Protein AF-A0A137P2F6-F1 (afdb_monomer_lite)

InterPro domains:
  IPR036019 Large-conductance mechanosensitive channel MscL [G3DSA:1.10.1200.120] (62-206)
  IPR036019 Large-conductance mechanosensitive channel MscL [SSF81330] (72-181)
  IPR037673 Large-conductance mechanosensitive channel/anditomin synthesis protein L [PF01741] (63-182)
  IPR037673 Large-conductance mechanosensitive channel/anditomin synthesis protein L [PTHR30266] (63-232)

Sequence (245 aa):
MTKFSFIKKYQSTENAPSTSTHQQSQHLSAISESSSLLSQPQKPQPKNQVDKLLGYFKDIGLDFLNFITFTDIISLGSGIIIGTLISDLVNSFVTDIISPPVGYLLGGANLEQLFLVIDPDHIDKQYNTVAEAIADGAVTLNFGNFLKSVIKFFLFSFVLFWLFKLIIFMNVKFNKLNNELKHKEENGDNGEEEDDGDYNFLLQTFRCPFCNTKTLKKCIRCPQCTSILDYKAFSEIELKIKNAK

Radius of gyration: 36.54 Å; chains: 1; bounding box: 79×72×102 Å

Secondary structure (DSSP, 8-state):
------------------------------------------PPP-S-HHHHHHHHHHHHHHHHHHHHHTSTHHHHHHHHHHHHHHHHHHHHIIIIIIHHHHHHHTTS--GGG--EE--TTSTTS--SSHHHHHHTT--EE-HHHHHHHHHHHHHHHHHHHHHHHHHHHHHHHHHHHHHHHGGG--S-----------TTSTT-EEEPTTT--EEETT-SB-TTT--B--HHHHHHHHHHHHHT-

Organism: Conidiobolus coronatus (strain ATCC 28846 / CBS 209.66 / NRRL 28638) (NCBI:txid796925)

Structure (mmCIF, N/CA/C/O backbone):
data_AF-A0A137P2F6-F1
#
_entry.id   AF-A0A137P2F6-F1
#
loop_
_atom_site.group_PDB
_atom_site.id
_atom_site.type_symbol
_atom_site.label_atom_id
_atom_site.label_alt_id
_atom_site.label_comp_id
_atom_site.label_asym_id
_atom_site.label_entity_id
_atom_site.label_seq_id
_atom_site.pdbx_PDB_ins_code
_atom_site.Cartn_x
_atom_site.Cartn_y
_atom_site.Cartn_z
_atom_site.occupancy
_atom_site.B_iso_or_equiv
_atom_site.auth_seq_id
_atom_site.auth_comp_id
_atom_site.auth_asym_id
_atom_site.auth_atom_id
_atom_site.pdbx_PDB_model_num
ATOM 1 N N . MET A 1 1 ? -5.458 57.084 -22.207 1.00 39.34 1 MET A N 1
ATOM 2 C CA . MET A 1 1 ? -6.002 55.774 -21.794 1.00 39.34 1 MET A CA 1
ATOM 3 C C . MET A 1 1 ? -5.276 55.363 -20.511 1.00 39.34 1 MET A C 1
ATOM 5 O O . MET A 1 1 ? -4.105 55.040 -20.589 1.00 39.34 1 MET A O 1
ATOM 9 N N . THR A 1 2 ? -5.721 55.838 -19.342 1.00 38.94 2 THR A N 1
ATOM 10 C CA . THR A 1 2 ? -6.623 55.160 -18.371 1.00 38.94 2 THR A CA 1
ATOM 11 C C . THR A 1 2 ? -5.901 54.003 -17.652 1.00 38.94 2 THR A C 1
ATOM 13 O O . THR A 1 2 ? -5.718 52.961 -18.257 1.00 38.94 2 THR A O 1
ATOM 16 N N . LYS A 1 3 ? -5.297 54.266 -16.475 1.00 45.16 3 LYS A N 1
ATOM 17 C CA . LYS A 1 3 ? -5.755 53.904 -15.095 1.00 45.16 3 LYS A CA 1
ATOM 18 C C . LYS 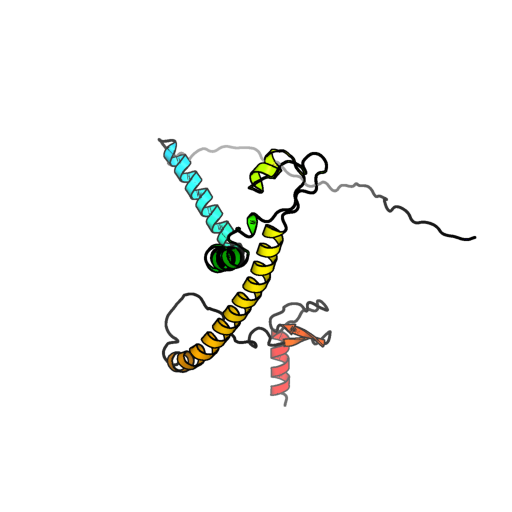A 1 3 ? -5.340 52.472 -14.688 1.00 45.16 3 LYS A C 1
ATOM 20 O O . LYS A 1 3 ? -5.380 51.606 -15.537 1.00 45.16 3 LYS A O 1
ATOM 25 N N . PHE A 1 4 ? -4.988 52.081 -13.460 1.00 43.91 4 PHE A N 1
ATOM 26 C CA . PHE A 1 4 ? -4.924 52.613 -12.082 1.00 43.91 4 PHE A CA 1
ATOM 27 C C . PHE A 1 4 ? -3.988 51.617 -11.336 1.00 43.91 4 PHE A C 1
ATOM 29 O O . PHE A 1 4 ? -4.046 50.428 -11.618 1.00 43.91 4 PHE A O 1
ATOM 36 N N . SER A 1 5 ? -2.982 52.032 -10.566 1.00 41.06 5 SER A N 1
ATOM 37 C CA . SER A 1 5 ? -3.027 52.541 -9.182 1.00 41.06 5 SER A CA 1
ATOM 38 C C . SER A 1 5 ? -2.974 51.439 -8.102 1.00 41.06 5 SER A C 1
ATOM 40 O O . SER A 1 5 ? -3.884 50.627 -8.032 1.00 41.06 5 SER A O 1
ATOM 42 N N . PHE A 1 6 ? -1.907 51.498 -7.282 1.00 42.19 6 PHE A N 1
ATOM 43 C CA . PHE A 1 6 ? -1.852 51.419 -5.802 1.00 42.19 6 PHE A CA 1
ATOM 44 C C . PHE A 1 6 ? -2.574 50.260 -5.072 1.00 42.19 6 PHE A C 1
ATOM 46 O O . PHE A 1 6 ? -3.727 49.965 -5.339 1.00 42.19 6 PHE A O 1
ATOM 53 N N . ILE A 1 7 ? -1.983 49.587 -4.070 1.00 46.06 7 ILE A N 1
ATOM 54 C CA . ILE A 1 7 ? -1.671 50.052 -2.690 1.00 46.06 7 ILE A CA 1
ATOM 55 C C . ILE A 1 7 ? -0.675 49.031 -2.062 1.00 46.06 7 ILE A C 1
ATOM 57 O O . ILE A 1 7 ? -0.922 47.833 -2.122 1.00 46.06 7 ILE A O 1
ATOM 61 N N . LYS A 1 8 ? 0.560 49.408 -1.671 1.00 39.62 8 LYS A N 1
ATOM 62 C CA . LYS A 1 8 ? 1.039 49.819 -0.316 1.00 39.62 8 LYS A CA 1
ATOM 63 C C . LYS A 1 8 ? 0.748 48.798 0.810 1.00 39.62 8 LYS A C 1
ATOM 65 O O . LYS A 1 8 ? -0.388 48.592 1.192 1.00 39.62 8 LYS A O 1
ATOM 70 N N . LYS A 1 9 ? 1.759 48.088 1.326 1.00 39.22 9 LYS A N 1
ATOM 71 C CA . LYS A 1 9 ? 2.628 48.493 2.459 1.00 39.22 9 LYS A CA 1
ATOM 72 C C . LYS A 1 9 ? 1.820 48.821 3.726 1.00 39.22 9 LYS A C 1
ATOM 74 O O . LYS A 1 9 ? 1.314 49.930 3.848 1.00 39.22 9 LYS A O 1
ATOM 79 N N . TYR A 1 10 ? 1.784 47.884 4.675 1.00 41.50 10 TYR A N 1
ATOM 80 C CA . TYR A 1 10 ? 1.441 48.152 6.073 1.00 41.50 10 TYR A CA 1
ATOM 81 C C . TYR A 1 10 ? 2.583 47.660 6.965 1.00 41.50 10 TYR A C 1
ATOM 83 O O . TYR A 1 10 ? 2.727 46.480 7.262 1.00 41.50 10 TYR A O 1
ATOM 91 N N . GLN A 1 11 ? 3.429 48.616 7.327 1.00 39.81 11 GLN A N 1
ATOM 92 C CA . GLN A 1 11 ? 4.363 48.579 8.440 1.00 39.81 11 GLN A CA 1
ATOM 93 C C . GLN A 1 11 ? 4.082 49.887 9.183 1.00 39.81 11 GLN A C 1
ATOM 95 O O . GLN A 1 11 ? 4.223 50.945 8.572 1.00 39.81 11 GLN A O 1
ATOM 100 N N . SER A 1 12 ? 3.628 49.813 10.433 1.00 39.34 12 SER A N 1
ATOM 101 C CA . SER A 1 12 ? 3.740 50.880 11.441 1.00 39.34 12 SER A CA 1
ATOM 102 C C . SER A 1 12 ? 3.281 50.301 12.789 1.00 39.34 12 SER A C 1
ATOM 104 O O . SER A 1 12 ? 2.176 49.775 12.854 1.00 39.34 12 SER A O 1
ATOM 106 N N . THR A 1 13 ? 4.206 50.056 13.731 1.00 34.88 13 THR A N 1
ATOM 107 C CA . THR A 1 13 ? 4.590 50.926 14.881 1.00 34.88 13 THR A CA 1
ATOM 108 C C . THR A 1 13 ? 3.520 50.904 15.976 1.00 34.88 13 THR A C 1
ATOM 110 O O . THR A 1 13 ? 2.361 51.136 15.677 1.00 34.88 13 THR A O 1
ATOM 113 N N . GLU A 1 14 ? 3.826 50.538 17.223 1.00 41.91 14 GLU A N 1
ATOM 114 C CA . GLU A 1 14 ? 4.380 51.424 18.271 1.00 41.91 14 GLU A CA 1
ATOM 115 C C . GLU A 1 14 ? 4.936 50.555 19.436 1.00 41.91 14 GLU A C 1
ATOM 117 O O . GLU A 1 14 ? 4.317 49.572 19.823 1.00 41.91 14 GLU A O 1
ATOM 122 N N . ASN A 1 15 ? 6.216 50.685 19.810 1.00 36.84 15 ASN A N 1
ATOM 123 C CA . ASN A 1 15 ? 6.757 51.454 20.952 1.00 36.84 15 ASN A CA 1
ATOM 124 C C . ASN A 1 15 ? 6.368 50.949 22.371 1.00 36.84 15 ASN A C 1
ATOM 126 O O . ASN A 1 15 ? 5.213 50.994 22.773 1.00 36.84 15 ASN A O 1
ATOM 130 N N . ALA A 1 16 ? 7.385 50.536 23.147 1.00 34.16 16 ALA A N 1
ATOM 131 C CA . ALA A 1 16 ? 7.403 50.427 24.624 1.00 34.16 16 ALA A CA 1
ATOM 132 C C . ALA A 1 16 ? 7.434 51.841 25.283 1.00 34.16 16 ALA A C 1
ATOM 134 O O . ALA A 1 16 ? 7.406 52.805 24.514 1.00 34.16 16 ALA A O 1
ATOM 135 N N . PRO A 1 17 ? 7.633 52.071 26.614 1.00 53.38 17 PRO A N 1
ATOM 136 C CA . PRO A 1 17 ? 7.640 51.227 27.836 1.00 53.38 17 PRO A CA 1
ATOM 137 C C . PRO A 1 17 ? 6.858 51.852 29.044 1.00 53.38 17 PRO A C 1
ATOM 139 O O . PRO A 1 17 ? 6.415 52.992 28.960 1.00 53.38 17 PRO A O 1
ATOM 142 N N . SER A 1 18 ? 6.723 51.152 30.189 1.00 38.38 18 SER A N 1
ATOM 143 C CA . SER A 1 18 ? 6.678 51.678 31.597 1.00 38.38 18 SER A CA 1
ATOM 144 C C . SER A 1 18 ? 6.142 50.596 32.566 1.00 38.38 18 SER A C 1
ATOM 146 O O . SER A 1 18 ? 5.041 50.093 32.400 1.00 38.38 18 SER A O 1
ATOM 148 N N . THR A 1 19 ? 6.984 49.991 33.414 1.00 31.94 19 THR A N 1
ATOM 149 C CA . THR A 1 19 ? 7.217 50.320 34.844 1.00 31.94 19 THR A CA 1
ATOM 150 C C . THR A 1 19 ? 6.012 50.166 35.782 1.00 31.94 19 THR A C 1
ATOM 152 O O . THR A 1 19 ? 5.170 51.052 35.861 1.00 31.94 19 THR A O 1
ATOM 155 N N . SER A 1 20 ? 6.059 49.137 36.635 1.00 40.88 20 SER A N 1
ATOM 156 C CA . SER A 1 20 ? 5.761 49.278 38.069 1.00 40.88 20 SER A CA 1
ATOM 157 C C . SER A 1 20 ? 6.534 48.222 38.869 1.00 40.88 20 SER A C 1
ATOM 159 O O . SER A 1 20 ? 6.185 47.044 38.909 1.00 40.88 20 SER A O 1
ATOM 161 N N . THR A 1 21 ? 7.635 48.681 39.450 1.00 31.62 21 THR A N 1
ATOM 162 C CA . THR A 1 21 ? 8.383 48.109 40.571 1.00 31.62 21 THR A CA 1
ATOM 163 C C . THR A 1 21 ? 7.625 48.271 41.900 1.00 31.62 21 THR A C 1
ATOM 165 O O . THR A 1 21 ? 6.740 49.118 41.996 1.00 31.62 21 THR A O 1
ATOM 168 N N . HIS A 1 22 ? 8.104 47.538 42.922 1.00 37.41 22 HIS A N 1
ATOM 169 C CA . HIS A 1 22 ? 7.802 47.573 44.375 1.00 37.41 22 HIS A CA 1
ATOM 170 C C . HIS A 1 22 ? 6.692 46.612 44.839 1.00 37.41 22 HIS A C 1
ATOM 172 O O . HIS A 1 22 ? 5.643 46.544 44.220 1.00 37.41 22 HIS A O 1
ATOM 178 N N . GLN A 1 23 ? 6.844 45.789 45.885 1.00 36.41 23 GLN A N 1
ATOM 179 C CA . GLN A 1 23 ? 7.756 45.734 47.048 1.00 36.41 23 GLN A CA 1
ATOM 180 C C . GLN A 1 23 ? 8.364 44.317 47.186 1.00 36.41 23 GLN A C 1
ATOM 182 O O . GLN A 1 23 ? 7.682 43.337 46.923 1.00 36.41 23 GLN A O 1
ATOM 187 N N . GLN A 1 24 ? 9.650 44.087 47.476 1.00 37.50 24 GLN A N 1
ATOM 188 C CA . GLN A 1 24 ? 10.501 44.533 48.593 1.00 37.50 24 GLN A CA 1
ATOM 189 C C . GLN A 1 24 ? 10.169 43.872 49.939 1.00 37.50 24 GLN A C 1
ATOM 191 O O . GLN A 1 24 ? 9.285 44.325 50.656 1.00 37.50 24 GLN A O 1
ATOM 196 N N . SER A 1 25 ? 10.944 42.846 50.309 1.00 47.47 25 SER A N 1
ATOM 197 C CA . SER A 1 25 ? 11.642 42.756 51.608 1.00 47.47 25 SER A CA 1
ATOM 198 C C . SER A 1 25 ? 12.439 41.448 51.719 1.00 47.47 25 SER A C 1
ATOM 200 O O . SER A 1 25 ? 11.915 40.380 52.010 1.00 47.47 25 SER A O 1
ATOM 202 N N . GLN A 1 26 ? 13.749 41.557 51.506 1.00 45.03 26 GLN A N 1
ATOM 203 C CA . GLN A 1 26 ? 14.729 40.741 52.212 1.00 45.03 26 GLN A CA 1
ATOM 204 C C . GLN A 1 26 ? 15.061 41.486 53.505 1.00 45.03 26 GLN A C 1
ATOM 206 O O . GLN A 1 26 ? 15.435 42.652 53.428 1.00 45.03 26 GLN A O 1
ATOM 211 N N . HIS A 1 27 ? 14.902 40.840 54.658 1.00 40.88 27 HIS A N 1
ATOM 212 C CA . HIS A 1 27 ? 15.737 41.002 55.853 1.00 40.88 27 HIS A CA 1
ATOM 213 C C . HIS A 1 27 ? 15.196 40.064 56.936 1.00 40.88 27 HIS A C 1
ATOM 215 O O . HIS A 1 27 ? 14.167 40.345 57.536 1.00 40.88 27 HIS A O 1
ATOM 221 N N . LEU A 1 28 ? 15.901 38.966 57.198 1.00 48.47 28 LEU A N 1
ATOM 222 C CA . LEU A 1 28 ? 16.383 38.678 58.547 1.00 48.47 28 LEU A CA 1
ATOM 223 C C . LEU A 1 28 ? 17.453 37.586 58.468 1.00 48.47 28 LEU A C 1
ATOM 225 O O . LEU A 1 28 ? 17.190 36.419 58.195 1.00 48.47 28 LEU A O 1
ATOM 229 N N . SER A 1 29 ? 18.687 38.026 58.652 1.00 53.75 29 SER A N 1
ATOM 230 C CA . SER A 1 29 ? 19.855 37.218 58.967 1.00 53.75 29 SER A CA 1
ATOM 231 C C . SER A 1 29 ? 19.897 36.908 60.466 1.00 53.75 29 SER A C 1
ATOM 233 O O . SER A 1 29 ? 19.444 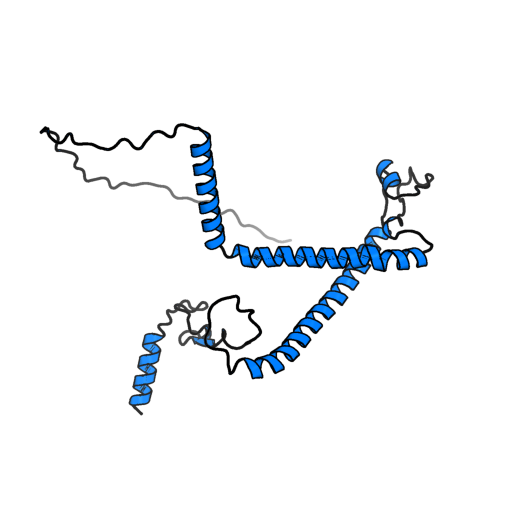37.742 61.251 1.00 53.75 29 SER A O 1
ATOM 235 N N . ALA A 1 30 ? 20.615 35.826 60.809 1.00 44.47 30 ALA A N 1
ATOM 236 C CA . ALA A 1 30 ? 21.122 35.461 62.144 1.00 44.47 30 ALA A CA 1
ATOM 237 C C . ALA A 1 30 ? 20.078 34.683 62.994 1.00 44.47 30 ALA A C 1
ATOM 239 O O . ALA A 1 30 ? 18.939 35.107 63.084 1.00 44.47 30 ALA A O 1
ATOM 240 N N . ILE A 1 31 ? 20.330 33.533 63.632 1.00 42.03 31 ILE A N 1
ATOM 241 C CA . ILE A 1 31 ? 21.557 32.933 64.169 1.00 42.03 31 ILE A CA 1
ATOM 242 C C . ILE A 1 31 ? 21.292 31.440 64.467 1.00 42.03 31 ILE A C 1
ATOM 244 O O . ILE A 1 31 ? 20.192 31.061 64.853 1.00 42.03 31 ILE A O 1
ATOM 248 N N . SER A 1 32 ? 22.330 30.634 64.238 1.00 49.81 32 SER A N 1
ATOM 249 C CA . SER A 1 32 ? 22.689 29.336 64.833 1.00 49.81 32 SER A CA 1
ATOM 250 C C . SER A 1 32 ? 21.807 28.692 65.912 1.00 49.81 32 SER A C 1
ATOM 252 O O . SER A 1 32 ? 21.605 29.274 66.968 1.00 49.81 32 SER A O 1
ATOM 254 N N . GLU A 1 33 ? 21.545 27.399 65.716 1.00 44.53 33 GLU A N 1
ATOM 255 C CA . GLU A 1 33 ? 21.818 26.296 66.660 1.00 44.53 33 GLU A CA 1
ATOM 256 C C . GLU A 1 33 ? 21.671 24.992 65.850 1.00 44.53 33 GLU A C 1
ATOM 258 O O . GLU A 1 33 ? 20.625 24.699 65.284 1.00 44.53 33 GLU A O 1
ATOM 263 N N . SER A 1 34 ? 22.776 24.366 65.433 1.00 51.84 34 SER A N 1
ATOM 264 C CA . SER A 1 34 ? 23.310 23.133 66.032 1.00 51.84 34 SER A CA 1
ATOM 265 C C . SER A 1 34 ? 22.263 22.065 66.365 1.00 51.84 34 SER A C 1
ATOM 267 O O . SER A 1 34 ? 21.319 22.332 67.093 1.00 51.84 34 SER A O 1
ATOM 269 N N . SER A 1 35 ? 22.571 20.826 65.963 1.00 50.12 35 SER A N 1
ATOM 270 C CA . SER A 1 35 ? 21.975 19.547 66.391 1.00 50.12 35 SER A CA 1
ATOM 271 C C . SER A 1 35 ? 20.889 18.929 65.495 1.00 50.12 35 SER A C 1
ATOM 273 O O . SER A 1 35 ? 19.703 18.906 65.786 1.00 50.12 35 SER A O 1
ATOM 275 N N . SER A 1 36 ? 21.334 18.300 64.408 1.00 53.78 36 SER A N 1
ATOM 276 C CA . SER A 1 36 ? 20.934 16.914 64.098 1.00 53.78 36 SER A CA 1
ATOM 277 C C . SER A 1 36 ? 21.796 16.364 62.964 1.00 53.78 36 SER A C 1
ATOM 279 O O . SER A 1 36 ? 21.389 16.196 61.819 1.00 53.78 36 SER A O 1
ATOM 281 N N . LEU A 1 37 ? 23.035 16.028 63.328 1.00 42.53 37 LEU A N 1
ATOM 282 C CA . LEU A 1 37 ? 23.665 14.854 62.750 1.00 42.53 37 LEU A CA 1
ATOM 283 C C . LEU A 1 37 ? 22.820 13.646 63.163 1.00 42.53 37 LEU A C 1
ATOM 285 O O . LEU A 1 37 ? 22.928 13.192 64.296 1.00 42.53 37 LEU A O 1
ATOM 289 N N . LEU A 1 38 ? 22.001 13.129 62.253 1.00 46.00 38 LEU A N 1
ATOM 290 C CA . LEU A 1 38 ? 21.838 11.687 62.121 1.00 46.00 38 LEU A CA 1
ATOM 291 C C . LEU A 1 38 ? 21.435 11.344 60.682 1.00 46.00 38 LEU A C 1
ATOM 293 O O . LEU A 1 38 ? 20.289 11.481 60.265 1.00 46.00 38 LEU A O 1
ATOM 297 N N . SER A 1 39 ? 22.432 10.841 59.951 1.00 54.12 39 SER A N 1
ATOM 298 C CA . SER A 1 39 ? 22.284 9.805 58.924 1.00 54.12 39 SER A CA 1
ATOM 299 C C . SER A 1 39 ? 21.333 10.090 57.755 1.00 54.12 39 SER A C 1
ATOM 301 O O . SER A 1 39 ? 20.241 9.537 57.674 1.00 54.12 39 SER A O 1
ATOM 303 N N . GLN A 1 40 ? 21.829 10.812 56.745 1.00 47.28 40 GLN A N 1
ATOM 304 C CA . GLN A 1 40 ? 21.463 10.464 55.370 1.00 47.28 40 GLN A CA 1
ATOM 305 C C . GLN A 1 40 ? 22.251 9.201 54.977 1.00 47.28 40 GLN A C 1
ATOM 307 O O . GLN A 1 40 ? 23.485 9.252 54.975 1.00 47.28 40 GLN A O 1
ATOM 312 N N . PRO A 1 41 ? 21.608 8.068 54.637 1.00 46.53 41 PRO A N 1
ATOM 313 C CA . PRO A 1 41 ? 22.301 7.004 53.933 1.00 46.53 41 PRO A CA 1
ATOM 314 C C . PRO A 1 41 ? 22.685 7.540 52.552 1.00 46.53 41 PRO A C 1
ATOM 316 O O . PRO A 1 41 ? 21.836 7.833 51.712 1.00 46.53 41 PRO A O 1
ATOM 319 N N . GLN A 1 42 ? 23.987 7.698 52.334 1.00 43.38 42 GLN A N 1
ATOM 320 C CA . GLN A 1 42 ? 24.565 7.891 51.011 1.00 43.38 42 GLN A CA 1
ATOM 321 C C . GLN A 1 42 ? 24.053 6.755 50.108 1.00 43.38 42 GLN A C 1
ATOM 323 O O . GLN A 1 42 ? 24.386 5.588 50.326 1.00 43.38 42 GLN A O 1
ATOM 328 N N . LYS A 1 43 ? 23.215 7.084 49.115 1.00 47.38 43 LYS A N 1
ATOM 329 C CA . LYS A 1 43 ? 22.801 6.140 48.069 1.00 47.38 43 LYS A CA 1
ATOM 330 C C . LYS A 1 43 ? 24.075 5.635 47.371 1.00 47.38 43 LYS A C 1
ATOM 332 O O . LYS A 1 43 ? 24.909 6.462 46.997 1.00 47.38 43 LYS A O 1
ATOM 337 N N . PRO A 1 44 ? 24.266 4.313 47.225 1.00 60.44 44 PRO A N 1
ATOM 338 C CA . PRO A 1 44 ? 25.509 3.753 46.713 1.00 60.44 44 PRO A CA 1
ATOM 339 C C . PRO A 1 44 ? 25.818 4.283 45.308 1.00 60.44 44 PRO A C 1
ATOM 341 O O . PRO A 1 44 ? 24.973 4.255 44.414 1.00 60.44 44 PRO A O 1
ATOM 344 N N . GLN A 1 45 ? 27.048 4.768 45.136 1.00 57.59 45 GLN A N 1
ATOM 345 C CA . GLN A 1 45 ? 27.644 5.123 43.850 1.00 57.59 45 GLN A CA 1
ATOM 346 C C . GLN A 1 45 ? 27.648 3.880 42.942 1.00 57.59 45 GLN A C 1
ATOM 348 O O . GLN A 1 45 ? 28.168 2.843 43.372 1.00 57.59 45 GLN A O 1
ATOM 353 N N . PRO A 1 46 ? 27.089 3.939 41.718 1.00 57.31 46 PRO A N 1
ATOM 354 C CA . PRO A 1 46 ? 27.055 2.793 40.823 1.00 57.31 46 PRO A CA 1
ATOM 355 C C . PRO A 1 46 ? 28.480 2.484 40.364 1.00 57.31 46 PRO A C 1
ATOM 357 O O . PRO A 1 46 ? 29.082 3.202 39.563 1.00 57.31 46 PRO A O 1
ATOM 360 N N . LYS A 1 47 ? 29.040 1.410 40.912 1.00 61.16 47 LYS A N 1
ATOM 361 C CA . LYS A 1 47 ? 30.204 0.753 40.334 1.00 61.16 47 LYS A CA 1
ATOM 362 C C . LYS A 1 47 ? 29.683 0.056 39.087 1.00 61.16 47 LYS A C 1
ATOM 364 O O . LYS A 1 47 ? 28.857 -0.832 39.238 1.00 61.16 47 LYS A O 1
ATOM 369 N N . ASN A 1 48 ? 30.183 0.486 37.928 1.00 68.38 48 ASN A N 1
ATOM 370 C CA . ASN A 1 48 ? 29.983 -0.040 36.571 1.00 68.38 48 ASN A CA 1
ATOM 371 C C . ASN A 1 48 ? 29.186 0.916 35.667 1.00 68.38 48 ASN A C 1
ATOM 373 O O . ASN A 1 48 ? 27.979 1.105 35.779 1.00 68.38 48 ASN A O 1
ATOM 377 N N . GLN A 1 49 ? 29.908 1.494 34.703 1.00 66.38 49 GLN A N 1
ATOM 378 C CA . GLN A 1 49 ? 29.414 2.369 33.632 1.00 66.38 49 GLN A CA 1
ATOM 379 C C . GLN A 1 49 ? 28.239 1.760 32.838 1.00 66.38 49 GLN A C 1
ATOM 381 O O . GLN A 1 49 ? 27.429 2.494 32.273 1.00 66.38 49 GLN A O 1
ATOM 386 N N . VAL A 1 50 ? 28.123 0.430 32.844 1.00 70.44 50 VAL A N 1
ATOM 387 C CA . VAL A 1 50 ? 27.055 -0.339 32.196 1.00 70.44 50 VAL A CA 1
ATOM 388 C C . VAL A 1 50 ? 25.696 -0.109 32.861 1.00 70.44 50 VAL A C 1
ATOM 390 O O . VAL A 1 50 ? 24.717 0.051 32.147 1.00 70.44 50 VAL A O 1
ATOM 393 N N . ASP A 1 51 ? 25.629 0.027 34.188 1.00 73.81 51 ASP A N 1
ATOM 394 C CA . ASP A 1 51 ? 24.363 0.219 34.918 1.00 73.81 51 ASP A CA 1
ATOM 395 C C . ASP A 1 51 ? 23.785 1.622 34.697 1.00 73.81 51 ASP A C 1
ATOM 397 O O . ASP A 1 51 ? 22.571 1.829 34.683 1.00 73.81 51 ASP A O 1
ATOM 401 N N . LYS A 1 52 ? 24.671 2.598 34.466 1.00 72.69 52 LYS A N 1
ATOM 402 C CA . LYS A 1 52 ? 24.298 3.979 34.138 1.00 72.69 52 LYS A CA 1
ATOM 403 C C . LYS A 1 52 ? 23.766 4.092 32.705 1.00 72.69 52 LYS A C 1
ATOM 405 O O . LYS A 1 52 ? 22.798 4.809 32.471 1.00 72.69 52 LYS A O 1
ATOM 410 N N . LEU A 1 53 ? 24.368 3.353 31.770 1.00 74.44 53 LEU A N 1
ATOM 411 C CA . LEU A 1 53 ? 23.870 3.195 30.399 1.00 74.44 53 LEU A CA 1
ATOM 412 C C . LEU A 1 53 ? 22.539 2.431 30.370 1.00 74.44 53 LEU A C 1
ATOM 414 O O . LEU A 1 53 ? 21.611 2.859 29.692 1.00 74.44 53 LEU A O 1
ATOM 418 N N . LEU A 1 54 ? 22.418 1.350 31.145 1.00 80.94 54 LEU A N 1
ATOM 419 C CA . LEU A 1 54 ? 21.194 0.554 31.245 1.00 80.94 54 LEU A CA 1
ATOM 420 C C . LEU A 1 54 ? 20.026 1.370 31.821 1.00 80.94 54 LEU A C 1
ATOM 422 O O . LEU A 1 54 ? 18.901 1.249 31.345 1.00 80.94 54 LEU A O 1
ATOM 426 N N . GLY A 1 55 ? 20.301 2.234 32.807 1.00 83.06 55 GLY A N 1
ATOM 427 C CA . GLY A 1 55 ? 19.330 3.196 33.331 1.00 83.06 55 GLY A CA 1
ATOM 428 C C . GLY A 1 55 ? 18.854 4.181 32.263 1.00 83.06 55 GLY A C 1
ATOM 429 O O . GLY A 1 55 ? 17.656 4.325 32.060 1.00 83.06 55 GLY A O 1
ATOM 430 N N . TYR A 1 56 ? 19.780 4.765 31.501 1.00 82.75 56 TYR A N 1
ATOM 431 C CA . TYR A 1 56 ? 19.449 5.731 30.451 1.00 82.75 56 TYR A CA 1
ATOM 432 C C . TYR A 1 56 ? 18.602 5.130 29.314 1.00 82.75 56 TYR A C 1
ATOM 434 O O . TYR A 1 56 ? 17.632 5.743 28.879 1.00 82.75 56 TYR A O 1
ATOM 442 N N . PHE A 1 57 ? 18.908 3.908 28.858 1.00 86.69 57 PHE A N 1
ATOM 443 C CA . PHE A 1 57 ? 18.087 3.224 27.847 1.00 86.69 57 PHE A CA 1
ATOM 444 C C . PHE A 1 57 ? 16.695 2.849 28.361 1.00 86.69 57 PHE A C 1
ATOM 446 O O . PHE A 1 57 ? 15.729 2.893 27.600 1.00 86.69 57 PHE A O 1
ATOM 453 N N . LYS A 1 58 ? 16.580 2.494 29.645 1.00 88.62 58 LYS A N 1
ATOM 454 C CA . LYS A 1 58 ? 15.288 2.220 30.276 1.00 88.62 58 LYS A CA 1
ATOM 455 C C . LYS A 1 58 ? 14.434 3.486 30.363 1.00 88.62 58 LYS A C 1
ATOM 457 O O . LYS A 1 58 ? 13.246 3.413 30.064 1.00 88.62 58 LYS A O 1
ATOM 462 N N . ASP A 1 59 ? 15.041 4.615 30.717 1.00 88.31 59 ASP A N 1
ATOM 463 C CA . ASP A 1 59 ? 14.359 5.908 30.796 1.00 88.31 59 ASP A CA 1
ATOM 464 C C . ASP A 1 59 ? 13.904 6.371 29.400 1.00 88.31 59 ASP A C 1
ATOM 466 O O . ASP A 1 59 ? 12.732 6.682 29.221 1.00 88.31 59 ASP A O 1
ATOM 470 N N . ILE A 1 60 ? 14.760 6.263 28.372 1.00 89.69 60 ILE A N 1
ATOM 471 C CA . ILE A 1 60 ? 14.381 6.563 26.976 1.00 89.69 60 ILE A CA 1
ATOM 472 C C . ILE A 1 60 ? 13.243 5.661 26.487 1.00 89.69 60 ILE A C 1
ATOM 474 O O . ILE A 1 60 ? 12.326 6.131 25.817 1.00 89.69 60 ILE A O 1
ATOM 478 N N . GLY A 1 61 ? 13.291 4.363 26.790 1.00 90.25 61 GLY A N 1
ATOM 479 C CA . GLY A 1 61 ? 12.230 3.433 26.406 1.00 90.25 61 GLY A CA 1
ATOM 480 C C . GLY A 1 61 ? 10.897 3.771 27.075 1.00 90.25 61 GLY A C 1
ATOM 481 O O . GLY A 1 61 ? 9.854 3.717 26.426 1.00 90.25 61 GLY A O 1
ATOM 482 N N . LEU A 1 62 ? 10.936 4.167 28.351 1.00 89.69 62 LEU A N 1
ATOM 483 C CA . LEU A 1 62 ? 9.757 4.601 29.096 1.00 89.69 62 LEU A CA 1
ATOM 484 C C . LEU A 1 62 ? 9.198 5.918 28.539 1.00 89.69 62 LEU A C 1
ATOM 486 O O . LEU A 1 62 ? 7.991 6.034 28.342 1.00 89.69 62 LEU A O 1
ATOM 490 N N . ASP A 1 63 ? 10.070 6.872 28.215 1.00 87.75 63 ASP A N 1
ATOM 491 C CA . ASP A 1 63 ? 9.703 8.147 27.597 1.00 87.75 63 ASP A CA 1
ATOM 492 C C . ASP A 1 63 ? 9.106 7.951 26.194 1.00 87.75 63 ASP A C 1
ATOM 494 O O . ASP A 1 63 ? 8.143 8.625 25.829 1.00 87.75 63 ASP A O 1
ATOM 498 N N . PHE A 1 64 ? 9.612 6.983 25.425 1.00 86.69 64 PHE A N 1
ATOM 499 C CA . PHE A 1 64 ? 9.088 6.632 24.104 1.00 86.69 64 PHE A CA 1
ATOM 500 C C . PHE A 1 64 ? 7.726 5.929 24.177 1.00 86.69 64 PHE A C 1
ATOM 502 O O . PHE A 1 64 ? 6.820 6.261 23.414 1.00 86.69 64 PHE A O 1
ATOM 509 N N . LEU A 1 65 ? 7.548 5.000 25.120 1.00 85.94 65 LEU A N 1
ATOM 510 C CA . LEU A 1 65 ? 6.255 4.366 25.399 1.00 85.94 65 LEU A CA 1
ATOM 511 C C . LEU A 1 65 ? 5.213 5.395 25.841 1.00 85.94 65 LEU A C 1
ATOM 513 O O . LEU A 1 65 ? 4.091 5.392 25.333 1.00 85.94 65 LEU A O 1
ATOM 517 N N . ASN A 1 66 ? 5.596 6.310 26.731 1.00 85.00 66 ASN A N 1
ATOM 518 C CA . ASN A 1 66 ? 4.751 7.429 27.127 1.00 85.00 66 ASN A CA 1
ATOM 519 C C . ASN A 1 66 ? 4.389 8.282 25.900 1.00 85.00 66 ASN A C 1
ATOM 521 O O . ASN A 1 66 ? 3.211 8.532 25.667 1.00 85.00 66 ASN A O 1
ATOM 525 N N . PHE A 1 67 ? 5.357 8.647 25.054 1.00 82.81 67 PHE A N 1
ATOM 526 C CA . PHE A 1 67 ? 5.114 9.417 23.829 1.00 82.81 67 PHE A CA 1
ATOM 527 C C . PHE A 1 67 ? 4.135 8.735 22.862 1.00 82.81 67 PHE A C 1
ATOM 529 O O . PHE A 1 67 ? 3.205 9.382 22.385 1.00 82.81 67 PHE A O 1
ATOM 536 N N . ILE A 1 68 ? 4.312 7.434 22.610 1.00 84.75 68 ILE A N 1
ATOM 537 C CA . ILE A 1 68 ? 3.422 6.638 21.758 1.00 84.75 68 ILE A CA 1
ATOM 538 C C . ILE A 1 68 ? 2.002 6.584 22.336 1.00 84.75 68 ILE A C 1
ATOM 540 O O . ILE A 1 68 ? 1.034 6.692 21.594 1.00 84.75 68 ILE A O 1
ATOM 544 N N . THR A 1 69 ? 1.866 6.438 23.653 1.00 82.25 69 THR A N 1
ATOM 545 C CA . THR A 1 69 ? 0.554 6.292 24.304 1.00 82.25 69 THR A CA 1
ATOM 546 C C . THR A 1 69 ? -0.205 7.620 24.382 1.00 82.25 69 THR A C 1
ATOM 548 O O . THR A 1 69 ? -1.431 7.639 24.368 1.00 82.25 69 THR A O 1
ATOM 551 N N . PHE A 1 70 ? 0.504 8.751 24.428 1.00 75.12 70 PHE A N 1
ATOM 552 C CA . PHE A 1 70 ? -0.106 10.084 24.404 1.00 75.12 70 PHE A CA 1
ATOM 553 C C . PHE A 1 70 ? -0.505 10.558 23.003 1.00 75.12 70 PHE A C 1
ATOM 555 O O . PHE A 1 70 ? -0.974 11.689 22.856 1.00 75.12 70 PHE A O 1
ATOM 562 N N . THR A 1 71 ? -0.300 9.747 21.964 1.00 65.06 71 THR A N 1
ATOM 563 C CA . THR A 1 71 ? -0.457 10.203 20.590 1.00 65.06 71 THR A CA 1
ATOM 564 C C . THR A 1 71 ? -1.206 9.171 19.747 1.00 65.06 71 THR A C 1
ATOM 566 O O . THR A 1 71 ? -0.876 7.989 19.729 1.00 65.06 71 THR A O 1
ATOM 569 N N . ASP A 1 72 ? -2.193 9.620 18.973 1.00 84.00 72 ASP A N 1
ATOM 570 C CA . ASP A 1 72 ? -3.009 8.764 18.094 1.00 84.00 72 ASP A CA 1
ATOM 571 C C . ASP A 1 72 ? -2.230 8.231 16.862 1.00 84.00 72 ASP A C 1
ATOM 573 O O . ASP A 1 72 ? -2.806 7.776 15.872 1.00 84.00 72 ASP A O 1
ATOM 577 N N . ILE A 1 73 ? -0.892 8.289 16.890 1.00 85.38 73 ILE A N 1
ATOM 578 C CA . ILE A 1 73 ? -0.011 7.908 15.777 1.00 85.38 73 ILE A CA 1
ATOM 579 C C . ILE A 1 73 ? -0.021 6.394 15.556 1.00 85.38 73 ILE A C 1
ATOM 581 O O . ILE A 1 73 ? 0.211 5.974 14.429 1.00 85.38 73 ILE A O 1
ATOM 585 N N . ILE A 1 74 ? -0.320 5.563 16.564 1.00 86.81 74 ILE A N 1
ATOM 586 C CA . ILE A 1 74 ? -0.359 4.098 16.380 1.00 86.81 74 ILE A CA 1
ATOM 587 C C . ILE A 1 74 ? -1.419 3.714 15.340 1.00 86.81 74 ILE A C 1
ATOM 589 O O . ILE A 1 74 ? -1.112 2.996 14.388 1.00 86.81 74 ILE A O 1
ATOM 593 N N . SER A 1 75 ? -2.637 4.245 15.480 1.00 86.00 75 SER A N 1
ATOM 594 C CA . SER A 1 75 ? -3.762 3.957 14.582 1.00 86.00 75 SER A CA 1
ATOM 595 C C . SER A 1 75 ? -3.549 4.528 13.179 1.00 86.00 75 SER A C 1
ATOM 597 O O . SER A 1 75 ? -3.946 3.923 12.186 1.00 86.00 75 SER A O 1
ATOM 599 N N . LEU A 1 76 ? -2.887 5.683 13.069 1.00 89.56 76 LEU A N 1
ATOM 600 C CA . LEU A 1 76 ? -2.533 6.265 11.773 1.00 89.56 76 LEU A CA 1
ATOM 601 C C . LEU A 1 76 ? -1.356 5.525 11.112 1.00 89.56 76 LEU A C 1
ATOM 603 O O . LEU A 1 76 ? -1.340 5.319 9.898 1.00 89.56 76 LEU A O 1
ATOM 607 N N . GLY A 1 77 ? -0.377 5.105 11.910 1.00 90.12 77 GLY A N 1
ATOM 608 C CA . GLY A 1 77 ? 0.825 4.410 11.468 1.00 90.12 77 GLY A CA 1
ATOM 609 C C . GLY A 1 77 ? 0.524 3.012 10.941 1.00 90.12 77 GLY A C 1
ATOM 610 O O . GLY A 1 77 ? 1.026 2.647 9.877 1.00 90.12 77 GLY A O 1
ATOM 611 N N . SER A 1 78 ? -0.344 2.257 11.621 1.00 89.06 78 SER A N 1
ATOM 612 C CA . SER A 1 78 ? -0.772 0.936 11.150 1.00 89.06 78 SER A CA 1
ATOM 613 C C . SER A 1 78 ? -1.431 1.018 9.768 1.00 89.06 78 SER A C 1
ATOM 615 O O . SER A 1 78 ? -1.096 0.223 8.890 1.00 89.06 78 SER A O 1
ATOM 617 N N . GLY A 1 79 ? -2.261 2.039 9.519 1.00 92.62 79 GLY A N 1
ATOM 618 C CA . GLY A 1 79 ? -2.886 2.279 8.215 1.00 92.62 79 GLY A CA 1
ATOM 619 C C . GLY A 1 79 ? -1.880 2.486 7.075 1.00 92.62 79 GLY A C 1
ATOM 620 O O . GLY A 1 79 ? -2.061 1.940 5.985 1.00 92.62 79 GLY A O 1
ATOM 621 N N . ILE A 1 80 ? -0.784 3.212 7.325 1.00 94.31 80 ILE A N 1
ATOM 622 C CA . ILE A 1 80 ? 0.282 3.421 6.329 1.00 94.31 80 ILE A CA 1
ATOM 623 C C . ILE A 1 80 ? 1.015 2.107 6.046 1.00 94.31 80 ILE A C 1
ATOM 625 O O . ILE A 1 80 ? 1.213 1.761 4.882 1.00 94.31 80 ILE A O 1
ATOM 629 N N . ILE A 1 81 ? 1.376 1.353 7.089 1.00 95.31 81 ILE A N 1
ATOM 630 C CA . ILE A 1 81 ? 2.092 0.077 6.946 1.00 95.31 81 ILE A CA 1
ATOM 631 C C . ILE A 1 81 ? 1.250 -0.908 6.128 1.00 95.31 81 ILE A C 1
ATOM 633 O O . ILE A 1 81 ? 1.726 -1.461 5.136 1.00 95.31 81 ILE A O 1
ATOM 637 N N . ILE A 1 82 ? -0.027 -1.064 6.477 1.00 93.50 82 ILE A N 1
ATOM 638 C CA . ILE A 1 82 ? -0.955 -1.941 5.755 1.00 93.50 82 ILE A CA 1
ATOM 639 C C . ILE A 1 82 ? -1.111 -1.475 4.300 1.00 93.50 82 ILE A C 1
ATOM 641 O O . ILE A 1 82 ? -1.060 -2.293 3.380 1.00 93.50 82 ILE A O 1
ATOM 645 N N . GLY A 1 83 ? -1.211 -0.161 4.068 1.00 91.25 83 GLY A N 1
ATOM 646 C CA . GLY A 1 83 ? -1.264 0.415 2.724 1.00 91.25 83 GLY A CA 1
ATOM 647 C C . GLY A 1 83 ? -0.033 0.088 1.872 1.00 91.25 83 GLY A C 1
ATOM 648 O O . GLY A 1 83 ? -0.174 -0.243 0.691 1.00 91.25 83 GLY A O 1
ATOM 649 N N . THR A 1 84 ? 1.168 0.122 2.462 1.00 93.88 84 THR A N 1
ATOM 650 C CA . THR A 1 84 ? 2.410 -0.243 1.757 1.00 93.88 84 THR A CA 1
ATOM 651 C C . THR A 1 84 ? 2.461 -1.729 1.418 1.00 93.88 84 THR A C 1
ATOM 653 O O . THR A 1 84 ? 2.704 -2.074 0.265 1.00 93.88 84 THR A O 1
ATOM 656 N N . LEU A 1 85 ? 2.113 -2.604 2.365 1.00 95.38 85 LEU A N 1
ATOM 657 C CA . LEU A 1 85 ? 2.126 -4.053 2.156 1.00 95.38 85 LEU A CA 1
ATOM 658 C C . LEU A 1 85 ? 1.142 -4.489 1.064 1.00 95.38 85 LEU A C 1
ATOM 660 O O . LEU A 1 85 ? 1.484 -5.303 0.209 1.00 95.38 85 LEU A O 1
ATOM 664 N N . ILE A 1 86 ? -0.068 -3.920 1.052 1.00 90.25 86 ILE A N 1
ATOM 665 C CA . ILE A 1 86 ? -1.060 -4.201 0.004 1.00 90.25 86 ILE A CA 1
ATOM 666 C C . ILE A 1 86 ? -0.557 -3.696 -1.352 1.00 90.25 86 ILE A C 1
ATOM 668 O O . ILE A 1 86 ? -0.703 -4.385 -2.363 1.00 90.25 86 ILE A O 1
ATOM 672 N N . SER A 1 87 ? 0.059 -2.512 -1.382 1.00 89.88 87 SER A N 1
ATOM 673 C CA . SER A 1 87 ? 0.647 -1.965 -2.606 1.00 89.88 87 SER A CA 1
ATOM 674 C C . SER A 1 87 ? 1.734 -2.878 -3.166 1.00 89.88 87 SER A C 1
ATOM 676 O O . SER A 1 87 ? 1.727 -3.158 -4.363 1.00 89.88 87 SER A O 1
ATOM 678 N N . ASP A 1 88 ? 2.617 -3.394 -2.315 1.00 91.38 88 ASP A N 1
ATOM 679 C CA . ASP A 1 88 ? 3.693 -4.301 -2.714 1.00 91.38 88 ASP A CA 1
ATOM 680 C C . ASP A 1 88 ? 3.180 -5.669 -3.167 1.00 91.38 88 ASP A C 1
ATOM 682 O O . ASP A 1 88 ? 3.661 -6.198 -4.171 1.00 91.38 88 ASP A O 1
ATOM 686 N N . LEU A 1 89 ? 2.145 -6.203 -2.515 1.00 89.12 89 LEU A N 1
ATOM 687 C CA . LEU A 1 89 ? 1.500 -7.445 -2.940 1.00 89.12 89 LEU A CA 1
ATOM 688 C C . LEU A 1 89 ? 0.917 -7.319 -4.354 1.00 89.12 89 LEU A C 1
ATOM 690 O O . LEU A 1 89 ? 1.130 -8.190 -5.200 1.00 89.12 89 LEU A O 1
ATOM 694 N N . VAL A 1 90 ? 0.212 -6.219 -4.637 1.00 86.25 90 VAL A N 1
ATOM 695 C CA . VAL A 1 90 ? -0.320 -5.974 -5.985 1.00 86.25 90 VAL A CA 1
ATOM 696 C C . VAL A 1 90 ? 0.817 -5.747 -6.984 1.00 86.25 90 VAL A C 1
ATOM 698 O O . VAL A 1 90 ? 0.724 -6.202 -8.123 1.00 86.25 90 VAL A O 1
ATOM 701 N N . ASN A 1 91 ? 1.909 -5.098 -6.572 1.00 87.75 91 ASN A N 1
ATOM 702 C CA . ASN A 1 91 ? 3.078 -4.902 -7.429 1.00 87.75 91 ASN A CA 1
ATOM 703 C C . ASN A 1 91 ? 3.692 -6.228 -7.862 1.00 87.75 91 ASN A C 1
ATOM 705 O O . ASN A 1 91 ? 3.847 -6.428 -9.063 1.00 87.75 91 ASN A O 1
ATOM 709 N N . SER A 1 92 ? 3.977 -7.122 -6.913 1.00 89.12 92 SER A N 1
ATOM 710 C CA . SER A 1 92 ? 4.522 -8.456 -7.194 1.00 89.12 92 SER A CA 1
ATOM 711 C C . SER A 1 92 ? 3.575 -9.268 -8.076 1.00 89.12 92 SER A C 1
ATOM 713 O O . SER A 1 92 ? 4.001 -9.870 -9.056 1.00 89.12 92 SER A O 1
ATOM 715 N N . PHE A 1 93 ? 2.262 -9.197 -7.839 1.00 86.56 93 PHE A N 1
ATOM 716 C CA . PHE A 1 93 ? 1.292 -9.862 -8.710 1.00 86.56 93 PHE A CA 1
ATOM 717 C C . PHE A 1 93 ? 1.386 -9.377 -10.168 1.00 86.56 93 PHE A C 1
ATOM 719 O O . PHE A 1 93 ? 1.402 -10.175 -11.107 1.00 86.56 93 PHE A O 1
ATOM 726 N N . VAL A 1 94 ? 1.482 -8.062 -10.377 1.00 83.56 94 VAL A N 1
ATOM 727 C CA . VAL A 1 94 ? 1.609 -7.493 -11.724 1.00 83.56 94 VAL A CA 1
ATOM 728 C C . VAL A 1 94 ? 2.949 -7.873 -12.358 1.00 83.56 94 VAL A C 1
ATOM 730 O O . VAL A 1 94 ? 2.973 -8.285 -13.517 1.00 83.56 94 VAL A O 1
ATOM 733 N N . THR A 1 95 ? 4.062 -7.728 -11.636 1.00 85.19 95 THR A N 1
ATOM 734 C CA . THR A 1 95 ? 5.402 -7.958 -12.194 1.00 85.19 95 THR A CA 1
ATOM 735 C C . THR A 1 95 ? 5.692 -9.424 -12.443 1.00 85.19 95 THR A C 1
ATOM 737 O O . THR A 1 95 ? 6.276 -9.748 -13.471 1.00 85.19 95 THR A O 1
ATOM 740 N N . ASP A 1 96 ? 5.251 -10.301 -11.548 1.00 86.06 96 ASP A N 1
ATOM 741 C CA . ASP A 1 96 ? 5.725 -11.682 -11.515 1.00 86.06 96 ASP A CA 1
ATOM 742 C C . ASP A 1 96 ? 4.745 -12.633 -12.212 1.00 86.06 96 ASP A C 1
ATOM 744 O O . ASP A 1 96 ? 5.163 -13.648 -12.764 1.00 86.06 96 ASP A O 1
ATOM 748 N N . ILE A 1 97 ? 3.445 -12.303 -12.241 1.00 86.88 97 ILE A N 1
ATOM 749 C CA . ILE A 1 97 ? 2.406 -13.166 -12.833 1.00 86.88 97 ILE A CA 1
ATOM 750 C C . ILE A 1 97 ? 1.869 -12.598 -14.146 1.00 86.88 97 ILE A C 1
ATOM 752 O O . ILE A 1 97 ? 1.666 -13.352 -15.095 1.00 86.88 97 ILE A O 1
ATOM 756 N N . ILE A 1 98 ? 1.634 -11.286 -14.229 1.00 84.06 98 ILE A N 1
ATOM 757 C CA . ILE A 1 98 ? 1.004 -10.675 -15.412 1.00 84.06 98 ILE A CA 1
ATOM 758 C C . ILE A 1 98 ? 2.033 -10.252 -16.462 1.00 84.06 98 ILE A C 1
ATOM 760 O O . ILE A 1 98 ? 1.805 -10.455 -17.655 1.00 84.06 98 ILE A O 1
ATOM 764 N N . SER A 1 99 ? 3.165 -9.683 -16.042 1.00 83.62 99 SER A N 1
ATOM 765 C CA . SER A 1 99 ? 4.192 -9.196 -16.969 1.00 83.62 99 SER A CA 1
ATOM 766 C C . SER A 1 99 ? 4.760 -10.296 -17.876 1.00 83.62 99 SER A C 1
ATOM 768 O O . SER A 1 99 ? 4.827 -10.054 -19.079 1.00 83.62 99 SER A O 1
ATOM 770 N N . PRO A 1 100 ? 5.107 -11.513 -17.400 1.00 85.38 100 PRO A N 1
ATOM 771 C CA . PRO A 1 100 ? 5.729 -12.515 -18.269 1.00 85.38 100 PRO A CA 1
ATOM 772 C C . PRO A 1 100 ? 4.814 -13.014 -19.404 1.00 85.38 100 PRO A C 1
ATOM 774 O O . PRO A 1 100 ? 5.267 -13.036 -20.550 1.00 85.38 100 PRO A O 1
ATOM 777 N N . PRO A 1 101 ? 3.525 -13.344 -19.171 1.00 86.31 101 PRO A N 1
ATOM 778 C CA . PRO A 1 101 ? 2.594 -13.662 -20.255 1.00 86.31 101 PRO A CA 1
ATOM 779 C C . PRO A 1 101 ? 2.394 -12.508 -21.240 1.00 86.31 101 PRO A C 1
ATOM 781 O O . PRO A 1 101 ? 2.348 -12.732 -22.448 1.00 86.31 101 PRO A O 1
ATOM 784 N N . VAL A 1 102 ? 2.302 -11.269 -20.746 1.00 82.56 102 VAL A N 1
ATOM 785 C CA . VAL A 1 102 ? 2.137 -10.088 -21.606 1.00 82.56 102 VAL A CA 1
ATOM 786 C C . VAL A 1 102 ? 3.404 -9.842 -22.433 1.00 82.56 102 VAL A C 1
ATOM 788 O O . VAL A 1 102 ? 3.311 -9.673 -23.643 1.00 82.56 102 VAL A O 1
ATOM 791 N N . GLY A 1 103 ? 4.590 -9.903 -21.830 1.00 81.38 103 GLY A N 1
ATOM 792 C CA . GLY A 1 103 ? 5.873 -9.767 -22.526 1.00 81.38 103 GLY A CA 1
ATOM 793 C C . GLY A 1 103 ? 6.104 -10.866 -23.565 1.00 81.38 103 GLY A C 1
ATOM 794 O O . GLY A 1 103 ? 6.585 -10.596 -24.665 1.00 81.38 103 GLY A O 1
ATOM 795 N N . TYR A 1 104 ? 5.670 -12.097 -23.277 1.00 83.50 104 TYR A N 1
ATOM 796 C CA . TYR A 1 104 ? 5.706 -13.187 -24.251 1.00 83.50 104 TYR A CA 1
ATOM 797 C C . TYR A 1 104 ? 4.828 -12.894 -25.478 1.00 83.50 104 TYR A C 1
ATOM 799 O O . TYR A 1 104 ? 5.276 -13.076 -26.609 1.00 83.50 104 TYR A O 1
ATOM 807 N N . LEU A 1 105 ? 3.618 -12.361 -25.276 1.00 81.50 105 LEU A N 1
ATOM 808 C CA . LEU A 1 105 ? 2.727 -11.960 -26.373 1.00 81.50 105 LEU A CA 1
ATOM 809 C C . LEU A 1 105 ? 3.280 -10.796 -27.207 1.00 81.50 105 LEU A C 1
ATOM 811 O O . LEU A 1 105 ? 3.012 -10.727 -28.403 1.00 81.50 105 LEU A O 1
ATOM 815 N N . LEU A 1 106 ? 4.071 -9.906 -26.601 1.00 78.81 106 LEU A N 1
ATOM 816 C CA . LEU A 1 106 ? 4.741 -8.796 -27.288 1.00 78.81 106 LEU A CA 1
ATOM 817 C C . LEU A 1 106 ? 6.067 -9.201 -27.970 1.00 78.81 106 LEU A C 1
ATOM 819 O O . LEU A 1 106 ? 6.810 -8.333 -28.422 1.00 78.81 106 LEU A O 1
ATOM 823 N N . GLY A 1 107 ? 6.354 -10.503 -28.097 1.00 73.50 107 GLY A N 1
ATOM 824 C CA . GLY A 1 107 ? 7.519 -11.014 -28.830 1.00 73.50 107 GLY A CA 1
ATOM 825 C C . GLY A 1 107 ? 8.702 -11.424 -27.951 1.00 73.50 107 GLY A C 1
ATOM 826 O O . GLY A 1 107 ? 9.824 -11.501 -28.444 1.00 73.50 107 GLY A O 1
ATOM 827 N N . GLY A 1 108 ? 8.475 -11.691 -26.661 1.00 66.25 108 GLY A N 1
ATOM 828 C CA . GLY A 1 108 ? 9.504 -12.184 -25.737 1.00 66.25 108 GLY A CA 1
ATOM 829 C C . GLY A 1 108 ? 10.386 -11.095 -25.124 1.00 66.25 108 GLY A C 1
ATOM 830 O O . GLY A 1 108 ? 11.334 -11.414 -24.410 1.00 66.25 108 GLY A O 1
ATOM 831 N N . ALA A 1 109 ? 10.071 -9.823 -25.368 1.00 68.38 109 ALA A N 1
ATOM 832 C CA . ALA A 1 109 ? 10.714 -8.700 -24.702 1.00 68.38 109 ALA A CA 1
ATOM 833 C C . ALA A 1 109 ? 9.983 -8.371 -23.393 1.00 68.38 109 ALA A C 1
ATOM 835 O O . ALA A 1 109 ? 8.751 -8.301 -23.350 1.00 68.38 109 ALA A O 1
ATOM 836 N N . ASN A 1 110 ? 10.741 -8.141 -22.319 1.00 75.25 110 ASN A N 1
ATOM 837 C CA . ASN A 1 110 ? 10.163 -7.610 -21.089 1.00 75.25 110 ASN A CA 1
ATOM 838 C C . ASN A 1 110 ? 9.653 -6.198 -21.367 1.00 75.25 110 ASN A C 1
ATOM 840 O O . ASN A 1 110 ? 10.348 -5.412 -22.015 1.00 75.25 110 ASN A O 1
ATOM 844 N N . LEU A 1 111 ? 8.465 -5.858 -20.859 1.00 77.00 111 LEU A N 1
ATOM 845 C CA . LEU A 1 111 ? 7.892 -4.527 -21.049 1.00 77.00 111 LEU A CA 1
ATOM 846 C C . LEU A 1 111 ? 8.881 -3.448 -20.616 1.00 77.00 111 LEU A C 1
ATOM 848 O O . LEU A 1 111 ? 8.970 -2.436 -21.283 1.00 77.00 111 LEU A O 1
ATOM 852 N N . GLU A 1 112 ? 9.692 -3.666 -19.579 1.00 77.19 112 GLU A N 1
ATOM 853 C CA . GLU A 1 112 ? 10.686 -2.687 -19.131 1.00 77.19 112 GLU A CA 1
ATOM 854 C C . GLU A 1 112 ? 11.795 -2.391 -20.152 1.00 77.19 112 GLU A C 1
ATOM 856 O O . GLU A 1 112 ? 12.389 -1.320 -20.093 1.00 77.19 112 GLU A O 1
ATOM 861 N N . GLN A 1 113 ? 12.075 -3.312 -21.077 1.00 78.25 113 GLN A N 1
ATOM 862 C CA . GLN A 1 113 ? 13.157 -3.211 -22.063 1.00 78.25 113 GLN A CA 1
ATOM 863 C C . GLN A 1 113 ? 12.703 -2.565 -23.379 1.00 78.25 113 GLN A C 1
ATOM 865 O O . GLN A 1 113 ? 13.507 -2.418 -24.294 1.00 78.25 113 GLN A O 1
ATOM 870 N N . LEU A 1 114 ? 11.436 -2.154 -23.489 1.00 79.00 114 LEU A N 1
ATOM 871 C CA . LEU A 1 114 ? 10.958 -1.377 -24.629 1.00 79.00 114 LEU A CA 1
ATOM 872 C C . LEU A 1 114 ? 11.300 0.101 -24.420 1.00 79.00 114 LEU A C 1
ATOM 874 O O . LEU A 1 114 ? 10.635 0.817 -23.662 1.00 79.00 114 LEU A O 1
ATOM 878 N N . PHE A 1 115 ? 12.321 0.562 -25.135 1.00 80.69 115 PHE A N 1
ATOM 879 C CA . PHE A 1 115 ? 12.729 1.959 -25.157 1.00 80.69 115 PHE A CA 1
ATOM 880 C C . PHE A 1 115 ? 13.055 2.424 -26.572 1.00 80.69 115 PHE A C 1
ATOM 882 O O . PHE A 1 115 ? 13.442 1.637 -27.433 1.00 80.69 115 PHE A O 1
ATOM 889 N N . LEU A 1 116 ? 12.878 3.722 -26.802 1.00 82.06 116 LEU A N 1
ATOM 890 C CA . LEU A 1 116 ? 13.256 4.397 -28.036 1.00 82.06 116 LEU A CA 1
ATOM 891 C C . LEU A 1 116 ? 14.329 5.436 -27.711 1.00 82.06 116 LEU A C 1
ATOM 893 O O . LEU A 1 116 ? 14.092 6.327 -26.897 1.00 82.06 116 LEU A O 1
ATOM 897 N N . VAL A 1 117 ? 15.499 5.331 -28.335 1.00 82.31 117 VAL A N 1
ATOM 898 C CA . VAL A 1 117 ? 16.550 6.355 -28.240 1.00 82.31 117 VAL A CA 1
ATOM 899 C C . VAL A 1 117 ? 16.162 7.511 -29.162 1.00 82.31 117 VAL A C 1
ATOM 901 O O . VAL A 1 117 ? 15.894 7.279 -30.338 1.00 82.31 117 VAL A O 1
ATOM 904 N N . ILE A 1 118 ? 16.095 8.741 -28.643 1.00 78.44 118 ILE A N 1
ATOM 905 C CA . ILE A 1 118 ? 15.826 9.940 -29.469 1.00 78.44 118 ILE A CA 1
ATOM 906 C C . ILE A 1 118 ? 17.101 10.745 -29.745 1.00 78.44 118 ILE A C 1
ATOM 908 O O . ILE A 1 118 ? 17.074 11.717 -30.494 1.00 78.44 118 ILE A O 1
ATOM 912 N N . ASP A 1 119 ? 18.212 10.389 -29.109 1.00 74.56 119 ASP A N 1
ATOM 913 C CA . ASP A 1 119 ? 19.436 11.173 -29.182 1.00 74.56 119 ASP A CA 1
ATOM 914 C C . ASP A 1 119 ? 20.090 11.076 -30.577 1.00 74.56 119 ASP A C 1
ATOM 916 O O . ASP A 1 119 ? 20.502 9.973 -30.948 1.00 74.56 119 ASP A O 1
ATOM 920 N N . PRO A 1 120 ? 20.191 12.183 -31.349 1.00 64.25 120 PRO A N 1
ATOM 921 C CA . PRO A 1 120 ? 20.726 12.184 -32.713 1.00 64.25 120 PRO A CA 1
ATOM 922 C C . PRO A 1 120 ? 22.176 11.703 -32.817 1.00 64.25 120 PRO A C 1
ATOM 924 O O . PRO A 1 120 ? 22.543 11.152 -33.852 1.00 64.25 120 PRO A O 1
ATOM 927 N N . ASP A 1 121 ? 22.971 11.848 -31.755 1.00 66.94 121 ASP A N 1
ATOM 928 C CA . ASP A 1 121 ? 24.386 11.455 -31.748 1.00 66.94 121 ASP A CA 1
ATOM 929 C C . ASP A 1 121 ? 24.592 9.950 -31.477 1.00 66.94 121 ASP A C 1
ATOM 931 O O . ASP A 1 121 ? 25.686 9.417 -31.673 1.00 66.94 121 ASP A O 1
ATOM 935 N N . HIS A 1 122 ? 23.536 9.240 -31.059 1.00 63.28 122 HIS A N 1
ATOM 936 C CA . HIS A 1 122 ? 23.596 7.841 -30.625 1.00 63.28 122 HIS A CA 1
ATOM 937 C C . HIS A 1 122 ? 22.584 6.919 -31.333 1.00 63.28 122 HIS A C 1
ATOM 939 O O . HIS A 1 122 ? 22.411 5.778 -30.903 1.00 63.28 122 HIS A O 1
ATOM 945 N N . ILE A 1 123 ? 21.942 7.367 -32.423 1.00 63.09 123 ILE A N 1
ATOM 946 C CA . ILE A 1 123 ? 20.924 6.589 -33.168 1.00 63.09 123 ILE A CA 1
ATOM 947 C C . ILE A 1 123 ? 21.510 5.309 -33.789 1.00 63.09 123 ILE A C 1
ATOM 949 O O . ILE A 1 123 ? 20.830 4.286 -33.848 1.00 63.09 123 ILE A O 1
ATOM 953 N N . ASP A 1 124 ? 22.780 5.337 -34.204 1.00 61.44 124 ASP A N 1
ATOM 954 C CA . ASP A 1 124 ? 23.433 4.206 -34.880 1.00 61.44 124 ASP A CA 1
ATOM 955 C C . ASP A 1 124 ? 23.883 3.090 -33.918 1.00 61.44 124 ASP A C 1
ATOM 957 O O . ASP A 1 124 ? 24.247 1.993 -34.350 1.00 61.44 124 ASP A O 1
ATOM 961 N N . LYS A 1 125 ? 23.855 3.340 -32.602 1.00 64.19 125 LYS A N 1
ATOM 962 C CA . LYS A 1 125 ? 24.168 2.332 -31.586 1.00 64.19 125 LYS A CA 1
ATOM 963 C C . LYS A 1 125 ? 22.889 1.616 -31.164 1.00 64.19 125 LYS A C 1
ATOM 965 O O . LYS A 1 125 ? 22.041 2.163 -30.464 1.00 64.19 125 LYS A O 1
ATOM 970 N N . GLN A 1 126 ? 22.769 0.354 -31.561 1.00 64.56 126 GLN A N 1
ATOM 971 C CA . GLN A 1 126 ? 21.692 -0.506 -31.089 1.00 64.56 126 GLN A CA 1
ATOM 972 C C . GLN A 1 126 ? 22.003 -0.971 -29.661 1.00 64.56 126 GLN A C 1
ATOM 974 O O . GLN A 1 126 ? 22.823 -1.862 -29.447 1.00 64.56 126 GLN A O 1
ATOM 979 N N . TYR A 1 127 ? 21.361 -0.349 -28.676 1.00 68.75 127 TYR A N 1
ATOM 980 C CA . TYR A 1 127 ? 21.429 -0.790 -27.285 1.00 68.75 127 TYR A CA 1
ATOM 981 C C . TYR A 1 127 ? 20.456 -1.951 -27.069 1.00 68.75 127 TYR A C 1
ATOM 983 O O . TYR A 1 127 ? 19.293 -1.873 -27.468 1.00 68.75 127 TYR A O 1
ATOM 991 N N . ASN A 1 128 ? 20.915 -3.024 -26.425 1.00 69.69 128 ASN A N 1
ATOM 992 C CA . ASN A 1 128 ? 20.066 -4.181 -26.132 1.00 69.69 128 ASN A CA 1
ATOM 993 C C . ASN A 1 128 ? 19.269 -3.979 -24.839 1.00 69.69 128 ASN A C 1
ATOM 995 O O . ASN A 1 128 ? 18.237 -4.617 -24.631 1.00 69.69 128 ASN A O 1
ATOM 999 N N . THR A 1 129 ? 19.737 -3.088 -23.961 1.00 75.62 129 THR A N 1
ATOM 1000 C CA . THR A 1 129 ? 19.092 -2.800 -22.681 1.00 75.62 129 THR A CA 1
ATOM 1001 C C . THR A 1 129 ? 19.006 -1.300 -22.404 1.00 75.62 129 THR A C 1
ATOM 1003 O O . THR A 1 129 ? 19.872 -0.518 -22.793 1.00 75.62 129 THR A O 1
ATOM 1006 N N . VAL A 1 130 ? 17.971 -0.900 -21.659 1.00 75.69 130 VAL A N 1
ATOM 1007 C CA . VAL A 1 130 ? 17.790 0.487 -21.190 1.00 75.69 130 VAL A CA 1
ATOM 1008 C C . VAL A 1 130 ? 18.995 0.951 -20.364 1.00 75.69 130 VAL A C 1
ATOM 1010 O O . VAL A 1 130 ? 19.384 2.113 -20.423 1.00 75.69 130 VAL A O 1
ATOM 1013 N N . ALA A 1 131 ? 19.596 0.040 -19.593 1.00 79.38 131 ALA A N 1
ATOM 1014 C CA . ALA A 1 131 ? 20.723 0.345 -18.719 1.00 79.38 131 ALA A CA 1
ATOM 1015 C C . ALA A 1 131 ? 21.976 0.757 -19.506 1.00 79.38 131 ALA A C 1
ATOM 1017 O O . ALA A 1 131 ? 22.654 1.699 -19.108 1.00 79.38 131 ALA A O 1
ATOM 1018 N N . GLU A 1 132 ? 22.251 0.098 -20.634 1.00 77.75 132 GLU A N 1
ATOM 1019 C CA . GLU A 1 132 ? 23.370 0.445 -21.520 1.00 77.75 132 GLU A CA 1
ATOM 1020 C C . GLU A 1 132 ? 23.151 1.803 -22.193 1.00 77.75 132 GLU A C 1
ATOM 1022 O O . GLU A 1 132 ? 24.064 2.622 -22.234 1.00 77.75 132 GLU A O 1
ATOM 1027 N N . ALA A 1 133 ? 21.925 2.084 -22.643 1.00 75.81 133 ALA A N 1
ATOM 1028 C CA . ALA A 1 133 ? 21.600 3.365 -23.265 1.00 75.81 133 ALA A CA 1
ATOM 1029 C C . ALA A 1 133 ? 21.724 4.544 -22.281 1.00 75.81 133 ALA A C 1
ATOM 1031 O O . ALA A 1 133 ? 22.190 5.618 -22.652 1.00 75.81 133 ALA A O 1
ATOM 1032 N N . ILE A 1 134 ? 21.351 4.339 -21.010 1.00 77.75 134 ILE A N 1
ATOM 1033 C CA . ILE A 1 134 ? 21.537 5.340 -19.948 1.00 77.75 134 ILE A CA 1
ATOM 1034 C C . ILE A 1 134 ? 23.024 5.505 -19.598 1.00 77.75 134 ILE A C 1
ATOM 1036 O O . ILE A 1 134 ? 23.464 6.626 -19.349 1.00 77.75 134 ILE A O 1
ATOM 1040 N N . ALA A 1 135 ? 23.799 4.415 -19.577 1.00 79.94 135 ALA A N 1
ATOM 1041 C CA . ALA A 1 135 ? 25.229 4.453 -19.268 1.00 79.94 135 ALA A CA 1
ATOM 1042 C C . ALA A 1 135 ? 26.043 5.223 -20.322 1.00 79.94 135 ALA A C 1
ATOM 1044 O O . ALA A 1 135 ? 26.964 5.953 -19.959 1.00 79.94 135 ALA A O 1
ATOM 1045 N N . ASP A 1 136 ? 25.655 5.123 -21.595 1.00 77.00 136 ASP A N 1
ATOM 1046 C CA . ASP A 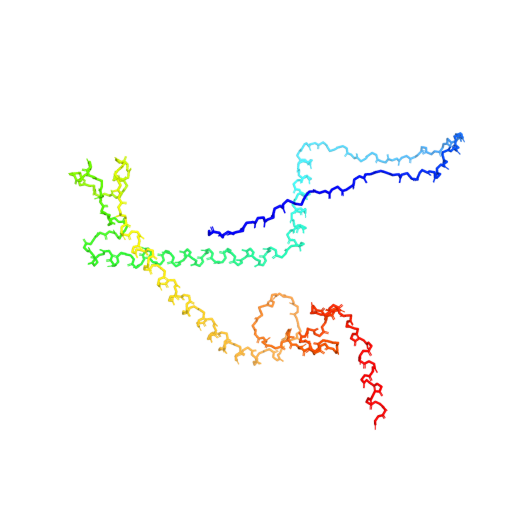1 136 ? 26.245 5.891 -22.700 1.00 77.00 136 ASP A CA 1
ATOM 1047 C C . ASP A 1 136 ? 25.729 7.346 -22.767 1.00 77.00 136 ASP A C 1
ATOM 1049 O O . ASP A 1 136 ? 26.160 8.120 -23.619 1.00 77.00 136 ASP A O 1
ATOM 1053 N N . GLY A 1 137 ? 24.835 7.754 -21.856 1.00 75.25 137 GLY A N 1
ATOM 1054 C CA . GLY A 1 137 ? 24.306 9.118 -21.779 1.00 75.25 137 GLY A CA 1
ATOM 1055 C C . GLY A 1 137 ? 23.241 9.447 -22.828 1.00 75.25 137 GLY A C 1
ATOM 1056 O O . GLY A 1 137 ? 22.850 10.609 -22.945 1.00 75.25 137 GLY A O 1
ATOM 1057 N N . ALA A 1 138 ? 22.745 8.447 -23.561 1.00 78.94 138 ALA A N 1
ATOM 1058 C CA . ALA A 1 138 ? 21.738 8.645 -24.591 1.00 78.94 138 ALA A CA 1
ATOM 1059 C C . ALA A 1 138 ? 20.364 8.953 -23.971 1.00 78.94 138 ALA A C 1
ATOM 1061 O O . ALA A 1 138 ? 19.886 8.280 -23.050 1.00 78.94 138 ALA A O 1
ATOM 1062 N N . VAL A 1 139 ? 19.681 9.961 -24.514 1.00 80.19 139 VAL A N 1
ATOM 1063 C CA . VAL A 1 139 ? 18.316 10.309 -24.099 1.00 80.19 139 VAL A CA 1
ATOM 1064 C C . VAL A 1 139 ? 17.332 9.261 -24.634 1.00 80.19 139 VAL A C 1
ATOM 1066 O O . VAL A 1 139 ? 17.094 9.159 -25.841 1.00 80.19 139 VAL A O 1
ATOM 1069 N N . THR A 1 140 ? 16.742 8.481 -23.723 1.00 82.31 140 THR A N 1
ATOM 1070 C CA . THR A 1 140 ? 15.797 7.396 -24.031 1.00 82.31 140 THR A CA 1
ATOM 1071 C C . THR A 1 140 ? 14.371 7.706 -23.579 1.00 82.31 140 THR A C 1
ATOM 1073 O O . THR A 1 140 ? 14.136 8.223 -22.486 1.00 82.31 140 THR A O 1
ATOM 1076 N N . LEU A 1 141 ? 13.388 7.343 -24.407 1.00 84.19 141 LEU A N 1
ATOM 1077 C CA . LEU A 1 141 ? 11.984 7.235 -24.015 1.00 84.19 141 LEU A CA 1
ATOM 1078 C C . LEU A 1 141 ? 11.650 5.794 -23.654 1.00 84.19 141 LEU A C 1
ATOM 1080 O O . LEU A 1 141 ? 11.512 4.930 -24.520 1.00 84.19 141 LEU A O 1
ATOM 1084 N N . ASN A 1 142 ? 11.442 5.558 -22.364 1.00 87.25 142 ASN A N 1
ATOM 1085 C CA . ASN A 1 142 ? 11.106 4.248 -21.814 1.00 87.25 142 ASN A CA 1
ATOM 1086 C C . ASN A 1 142 ? 9.586 4.014 -21.834 1.00 87.25 142 ASN A C 1
ATOM 1088 O O . ASN A 1 142 ? 8.931 3.979 -20.788 1.00 87.25 142 ASN A O 1
ATOM 1092 N N . PHE A 1 143 ? 9.011 3.864 -23.032 1.00 86.69 143 PHE A N 1
ATOM 1093 C CA . PHE A 1 143 ? 7.577 3.577 -23.210 1.00 86.69 143 PHE A CA 1
ATOM 1094 C C . PHE A 1 143 ? 7.139 2.294 -22.503 1.00 86.69 143 PHE A C 1
ATOM 1096 O O . PHE A 1 143 ? 6.018 2.198 -22.003 1.00 86.69 143 PHE A O 1
ATOM 1103 N N . GLY A 1 144 ? 8.056 1.343 -22.401 1.00 84.88 144 GLY A N 1
ATOM 1104 C CA . GLY A 1 144 ? 7.892 0.109 -21.672 1.00 84.88 144 GLY A CA 1
ATOM 1105 C C . GLY A 1 144 ? 7.493 0.266 -20.204 1.00 84.88 144 GLY A C 1
ATOM 1106 O O . GLY A 1 144 ? 6.468 -0.253 -19.753 1.00 84.88 144 GLY A O 1
ATOM 1107 N N . ASN A 1 145 ? 8.266 1.055 -19.454 1.00 84.75 145 ASN A N 1
ATOM 1108 C CA . ASN A 1 145 ? 8.003 1.302 -18.034 1.00 84.75 145 ASN A CA 1
ATOM 1109 C C . ASN A 1 145 ? 6.733 2.147 -17.811 1.00 84.75 145 ASN A C 1
ATOM 1111 O O . ASN A 1 145 ? 6.013 1.973 -16.821 1.00 84.75 145 ASN A O 1
ATOM 1115 N N . PHE A 1 146 ? 6.422 3.039 -18.755 1.00 88.19 146 PHE A N 1
ATOM 1116 C CA . PHE A 1 146 ? 5.166 3.783 -18.740 1.00 88.19 146 PHE A CA 1
ATOM 1117 C C . PHE A 1 146 ? 3.965 2.843 -18.894 1.00 88.19 146 PHE A C 1
ATOM 1119 O O . PHE A 1 146 ? 3.058 2.866 -18.062 1.00 88.19 146 PHE A O 1
ATOM 1126 N N . LEU A 1 147 ? 3.986 1.957 -19.894 1.00 85.69 147 LEU A N 1
ATOM 1127 C CA . LEU A 1 147 ? 2.897 1.011 -20.132 1.00 85.69 147 LEU A CA 1
ATOM 1128 C C . LEU A 1 147 ? 2.708 0.049 -18.951 1.00 85.69 147 LEU A C 1
ATOM 1130 O O . LEU A 1 147 ? 1.576 -0.188 -18.529 1.00 85.69 147 LEU A O 1
ATOM 1134 N N . LYS A 1 148 ? 3.806 -0.421 -18.344 1.00 84.19 148 LYS A N 1
ATOM 1135 C CA . LYS A 1 148 ? 3.777 -1.190 -17.090 1.00 84.19 148 LYS A CA 1
ATOM 1136 C C . LYS A 1 148 ? 3.041 -0.444 -15.975 1.00 84.19 148 LYS A C 1
ATOM 1138 O O . LYS A 1 148 ? 2.184 -1.020 -15.305 1.00 84.19 148 LYS A O 1
ATOM 1143 N N . SER A 1 149 ? 3.351 0.837 -15.784 1.00 87.69 149 SER A N 1
ATOM 1144 C CA . SER A 1 149 ? 2.726 1.668 -14.747 1.00 87.69 149 SER A CA 1
ATOM 1145 C C . SER A 1 149 ? 1.232 1.886 -15.006 1.00 87.69 149 SER A C 1
ATOM 1147 O O . SER A 1 149 ? 0.433 1.836 -14.071 1.00 87.69 149 SER A O 1
ATOM 1149 N N . VAL A 1 150 ? 0.838 2.053 -16.273 1.00 90.44 150 VAL A N 1
ATOM 1150 C CA . VAL A 1 150 ? -0.571 2.163 -16.681 1.00 90.44 150 VAL A CA 1
ATOM 1151 C C . VAL A 1 150 ? -1.327 0.864 -16.397 1.00 90.44 150 VAL A C 1
ATOM 1153 O O . VAL A 1 150 ? -2.375 0.898 -15.754 1.00 90.44 150 VAL A O 1
ATOM 1156 N N . ILE A 1 151 ? -0.785 -0.287 -16.805 1.00 85.56 151 ILE A N 1
ATOM 1157 C CA . ILE A 1 151 ? -1.395 -1.601 -16.543 1.00 85.56 151 ILE A CA 1
ATOM 1158 C C . ILE A 1 151 ? -1.551 -1.821 -15.035 1.00 85.56 151 ILE A C 1
ATOM 1160 O O . ILE A 1 151 ? -2.631 -2.190 -14.575 1.00 85.56 151 ILE A O 1
ATOM 1164 N N . LYS A 1 152 ? -0.506 -1.524 -14.254 1.00 85.94 152 LYS A N 1
ATOM 1165 C CA . LYS A 1 152 ? -0.536 -1.608 -12.790 1.00 85.94 152 LYS A CA 1
ATOM 1166 C C . LYS A 1 152 ? -1.632 -0.729 -12.185 1.00 85.94 152 LYS A C 1
ATOM 1168 O O . LYS A 1 152 ? -2.323 -1.191 -11.286 1.00 85.94 152 LYS A O 1
ATOM 1173 N N . PHE A 1 153 ? -1.829 0.499 -12.667 1.00 90.31 153 PHE A N 1
ATOM 1174 C CA . PHE A 1 153 ? -2.888 1.385 -12.172 1.00 90.31 153 PHE A CA 1
ATOM 1175 C C . PHE A 1 153 ? -4.291 0.798 -12.393 1.00 90.31 153 PHE A C 1
ATOM 1177 O O . PHE A 1 153 ? -5.098 0.754 -11.462 1.00 90.31 153 PHE A O 1
ATOM 1184 N N . PHE A 1 154 ? -4.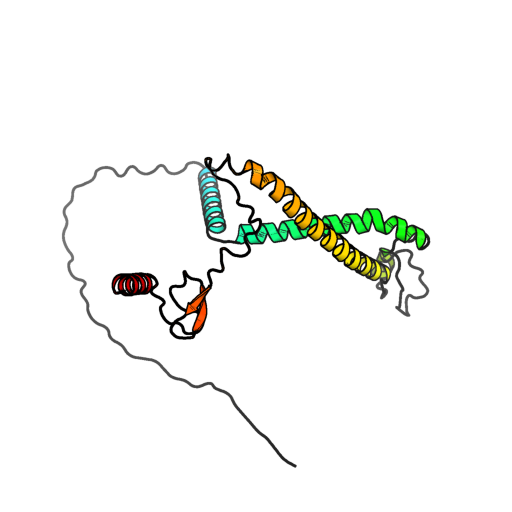566 0.287 -13.598 1.00 91.12 154 PHE A N 1
ATOM 1185 C CA . PHE A 1 154 ? -5.848 -0.357 -13.895 1.00 91.12 154 PHE A CA 1
ATOM 1186 C C . PHE A 1 154 ? -6.059 -1.629 -13.069 1.00 91.12 154 PHE A C 1
ATOM 1188 O O . PHE A 1 154 ? -7.152 -1.837 -12.539 1.00 91.12 154 PHE A O 1
ATOM 1195 N N . LEU A 1 155 ? -5.017 -2.448 -12.902 1.00 87.38 155 LEU A N 1
ATOM 1196 C CA . LEU A 1 155 ? -5.096 -3.649 -12.073 1.00 87.38 155 LEU A CA 1
ATOM 1197 C C . LEU A 1 155 ? -5.313 -3.310 -10.597 1.00 87.38 155 LEU A C 1
ATOM 1199 O O . LEU A 1 155 ? -6.160 -3.923 -9.956 1.00 87.38 155 LEU A O 1
ATOM 1203 N N . PHE A 1 156 ? -4.609 -2.307 -10.073 1.00 88.38 156 PHE A N 1
ATOM 1204 C CA . PHE A 1 156 ? -4.758 -1.854 -8.692 1.00 88.38 156 PHE A CA 1
ATOM 1205 C C . PHE A 1 156 ? -6.188 -1.386 -8.417 1.00 88.38 156 PHE A C 1
ATOM 1207 O O . PHE A 1 156 ? -6.798 -1.810 -7.439 1.00 88.38 156 PHE A O 1
ATOM 1214 N N . SER A 1 157 ? -6.763 -0.586 -9.320 1.00 91.56 157 SER A N 1
ATOM 1215 C CA . SER A 1 157 ? -8.160 -0.157 -9.215 1.00 91.56 157 SER A CA 1
ATOM 1216 C C . SER A 1 157 ? -9.134 -1.342 -9.256 1.00 91.56 157 SER A C 1
ATOM 1218 O O . SER A 1 157 ? -10.058 -1.402 -8.442 1.00 91.56 157 SER A O 1
ATOM 1220 N N . PHE A 1 158 ? -8.908 -2.314 -10.148 1.00 90.25 158 PHE A N 1
ATOM 1221 C CA . PHE A 1 158 ? -9.764 -3.494 -10.281 1.00 90.25 158 PHE A CA 1
ATOM 1222 C C . PHE A 1 158 ? -9.714 -4.405 -9.046 1.00 90.25 158 PHE A C 1
ATOM 1224 O O . PHE A 1 158 ? -10.760 -4.792 -8.519 1.00 90.25 158 PHE A O 1
ATOM 1231 N N . VAL A 1 159 ? -8.508 -4.713 -8.560 1.00 87.06 159 VAL A N 1
ATOM 1232 C CA . VAL A 1 159 ? -8.291 -5.545 -7.369 1.00 87.06 159 VAL A CA 1
ATOM 1233 C C . VAL A 1 159 ? -8.856 -4.859 -6.133 1.00 87.06 159 VAL A C 1
ATOM 1235 O O . VAL A 1 159 ? -9.574 -5.498 -5.370 1.00 87.06 159 VAL A O 1
ATOM 1238 N N . LEU A 1 160 ? -8.605 -3.560 -5.953 1.00 87.25 160 LEU A N 1
ATOM 1239 C CA . LEU A 1 160 ? -9.086 -2.823 -4.787 1.00 87.25 160 LEU A CA 1
ATOM 1240 C C . LEU A 1 160 ? -10.619 -2.739 -4.757 1.00 87.25 160 LEU A C 1
ATOM 1242 O O . LEU A 1 160 ? -11.230 -2.925 -3.706 1.00 87.25 160 LEU A O 1
ATOM 1246 N N . PHE A 1 161 ? -11.258 -2.544 -5.915 1.00 91.62 161 PHE A N 1
ATOM 1247 C CA . PHE A 1 161 ? -12.716 -2.598 -6.031 1.00 91.62 161 PHE A CA 1
ATOM 1248 C C . PHE A 1 161 ? -13.277 -3.968 -5.623 1.00 91.62 161 PHE A C 1
ATOM 1250 O O . PHE A 1 161 ? -14.229 -4.045 -4.843 1.00 91.62 161 PHE A O 1
ATOM 1257 N N . TRP A 1 162 ? -12.686 -5.054 -6.129 1.00 92.31 162 TRP A N 1
ATOM 1258 C CA . TRP A 1 162 ? -13.105 -6.409 -5.773 1.00 92.31 162 TRP A CA 1
ATOM 1259 C C . TRP A 1 162 ? -12.861 -6.725 -4.300 1.00 92.31 162 TRP A C 1
ATOM 1261 O O . TRP A 1 162 ? -13.736 -7.306 -3.665 1.00 92.31 162 TRP A O 1
ATOM 1271 N N . LEU A 1 163 ? -11.722 -6.308 -3.747 1.00 87.31 163 LEU A N 1
ATOM 1272 C CA . LEU A 1 163 ? -11.377 -6.500 -2.344 1.00 87.31 163 LEU A CA 1
ATOM 1273 C C . LEU A 1 163 ? -12.385 -5.796 -1.429 1.00 87.31 163 LEU A C 1
ATOM 1275 O O . LEU A 1 163 ? -12.946 -6.434 -0.543 1.00 87.31 163 LEU A O 1
ATOM 1279 N N . PHE A 1 164 ? -12.698 -4.521 -1.686 1.00 88.62 164 PHE A N 1
ATOM 1280 C CA . PHE A 1 164 ? -13.711 -3.801 -0.909 1.00 88.62 164 PHE A CA 1
ATOM 1281 C C . PHE A 1 164 ? -15.089 -4.442 -1.027 1.00 88.62 164 PHE A C 1
ATOM 1283 O O . PHE A 1 164 ? -15.777 -4.615 -0.022 1.00 88.62 164 PHE A O 1
ATOM 1290 N N . LYS A 1 165 ? -15.489 -4.852 -2.235 1.00 91.44 165 LYS A N 1
ATOM 1291 C CA . LYS A 1 165 ? -16.761 -5.552 -2.430 1.00 91.44 165 LYS A CA 1
ATOM 1292 C C . LYS A 1 165 ? -16.797 -6.879 -1.674 1.00 91.44 165 LYS A C 1
ATOM 1294 O O . LYS A 1 165 ? -17.835 -7.210 -1.108 1.00 91.44 165 LYS A O 1
ATOM 1299 N N . LEU A 1 166 ? -15.692 -7.623 -1.661 1.00 91.69 166 LEU A N 1
ATOM 1300 C CA . LEU A 1 166 ? -15.577 -8.889 -0.949 1.00 91.69 166 LEU A CA 1
ATOM 1301 C C . LEU A 1 166 ? -15.677 -8.673 0.556 1.00 91.69 166 LEU A C 1
ATOM 1303 O O . LEU A 1 166 ? -16.477 -9.358 1.174 1.00 91.69 166 LEU A O 1
ATOM 1307 N N . ILE A 1 167 ? -14.957 -7.702 1.122 1.00 89.69 167 ILE A N 1
ATOM 1308 C CA . ILE A 1 167 ? -15.016 -7.381 2.557 1.00 89.69 167 ILE A CA 1
ATOM 1309 C C . ILE A 1 167 ? -16.436 -6.965 2.956 1.00 89.69 167 ILE A C 1
ATOM 1311 O O . ILE A 1 167 ? -17.000 -7.538 3.882 1.00 89.69 167 ILE A O 1
ATOM 1315 N N . ILE A 1 168 ? -17.066 -6.047 2.212 1.00 91.19 168 ILE A N 1
ATOM 1316 C CA . ILE A 1 168 ? -18.451 -5.624 2.483 1.00 91.19 168 ILE A CA 1
ATOM 1317 C C . ILE A 1 168 ? -19.403 -6.823 2.396 1.00 91.19 168 ILE A C 1
ATOM 1319 O O . ILE A 1 168 ? -20.249 -7.013 3.266 1.00 91.19 168 ILE A O 1
ATOM 1323 N N . PHE A 1 169 ? -19.261 -7.664 1.370 1.00 90.19 169 PHE A N 1
ATOM 1324 C CA . PHE A 1 169 ? -20.083 -8.862 1.214 1.00 90.19 169 PHE A CA 1
ATOM 1325 C C . PHE A 1 169 ? -19.864 -9.871 2.349 1.00 90.19 169 PHE A C 1
ATOM 1327 O O . PHE A 1 169 ? -20.832 -10.448 2.850 1.00 90.19 169 PHE A O 1
ATOM 1334 N N . MET A 1 170 ? -18.612 -10.080 2.760 1.00 87.75 170 MET A N 1
ATOM 1335 C CA . MET A 1 170 ? -18.255 -11.012 3.823 1.00 87.75 170 MET A CA 1
ATOM 1336 C C . MET A 1 170 ? -18.786 -10.523 5.166 1.00 87.75 170 MET A C 1
ATOM 1338 O O . MET A 1 170 ? -19.431 -11.309 5.847 1.00 87.75 170 MET A O 1
ATOM 1342 N N . ASN A 1 171 ? -18.636 -9.238 5.490 1.00 85.56 171 ASN A N 1
ATOM 1343 C CA . ASN A 1 171 ? -19.144 -8.648 6.731 1.00 85.56 171 ASN A CA 1
ATOM 1344 C C . ASN A 1 171 ? -20.676 -8.685 6.781 1.00 85.56 171 ASN A C 1
ATOM 1346 O O . ASN A 1 171 ? -21.253 -9.074 7.791 1.00 85.56 171 ASN A O 1
ATOM 1350 N N . VAL A 1 172 ? -21.360 -8.398 5.666 1.00 86.19 172 VAL A N 1
ATOM 1351 C CA . VAL A 1 172 ? -22.828 -8.527 5.581 1.00 86.19 172 VAL A CA 1
ATOM 1352 C C . VAL A 1 172 ? -23.279 -9.973 5.804 1.00 86.19 172 VAL A C 1
ATOM 1354 O O . VAL A 1 172 ? -24.288 -10.219 6.469 1.00 86.19 172 VAL A O 1
ATOM 1357 N N . LYS A 1 173 ? -22.548 -10.949 5.253 1.00 80.25 173 LYS A N 1
ATOM 1358 C CA . LYS A 1 173 ? -22.874 -12.369 5.420 1.00 80.25 173 LYS A CA 1
ATOM 1359 C C . LYS A 1 173 ? -22.537 -12.869 6.825 1.00 80.25 173 LYS A C 1
ATOM 1361 O O . LYS A 1 173 ? -23.326 -13.618 7.388 1.00 80.25 173 LYS A O 1
ATOM 1366 N N . PHE A 1 174 ? -21.404 -12.456 7.382 1.00 80.12 174 PHE A N 1
ATOM 1367 C CA . PHE A 1 174 ? -20.907 -12.896 8.681 1.00 80.12 174 PHE A CA 1
ATOM 1368 C C . PHE A 1 174 ? -21.705 -12.278 9.835 1.00 80.12 174 PHE A C 1
ATOM 1370 O O . PHE A 1 174 ? -22.132 -13.020 10.715 1.00 80.12 174 PHE A O 1
ATOM 1377 N N . ASN A 1 175 ? -22.064 -10.987 9.777 1.00 73.88 175 ASN A N 1
ATOM 1378 C CA . ASN A 1 175 ? -22.915 -10.348 10.797 1.00 73.88 175 ASN A CA 1
ATOM 1379 C C . ASN A 1 175 ? -24.310 -10.974 10.878 1.00 73.88 175 ASN A C 1
ATOM 1381 O O . ASN A 1 175 ? -24.930 -10.984 11.939 1.00 73.88 175 ASN A O 1
ATOM 1385 N N . LYS A 1 176 ? -24.785 -11.594 9.792 1.00 71.88 176 LYS A N 1
ATOM 1386 C CA . LYS A 1 176 ? -26.040 -12.348 9.808 1.00 71.88 176 LYS A CA 1
ATOM 1387 C C . LYS A 1 176 ? -25.962 -13.644 10.626 1.00 71.88 176 LYS A C 1
ATOM 1389 O O . LYS A 1 176 ? -26.977 -14.033 11.185 1.00 71.88 176 LYS A O 1
ATOM 1394 N N . LEU A 1 177 ? -24.794 -14.286 10.708 1.00 70.94 177 LEU A N 1
ATOM 1395 C CA . LEU A 1 177 ? -24.582 -15.466 11.558 1.00 70.94 177 LEU A CA 1
ATOM 1396 C C . LEU A 1 177 ? -24.165 -15.071 12.981 1.00 70.94 177 LEU A C 1
ATOM 1398 O O . LEU A 1 177 ? -24.587 -15.701 13.946 1.00 70.94 177 LEU A O 1
ATOM 1402 N N . ASN A 1 178 ? -23.370 -14.008 13.123 1.00 71.25 178 ASN A N 1
ATOM 1403 C CA . ASN A 1 178 ? -22.856 -13.578 14.422 1.00 71.25 178 ASN A CA 1
ATOM 1404 C C . ASN A 1 178 ? -23.956 -12.989 15.324 1.00 71.25 178 ASN A C 1
ATOM 1406 O O . ASN A 1 178 ? -23.913 -13.160 16.540 1.00 71.25 178 ASN A O 1
ATOM 1410 N N . ASN A 1 179 ? -24.996 -12.376 14.744 1.00 66.88 179 ASN A N 1
ATOM 1411 C CA . ASN A 1 179 ? -26.149 -11.866 15.499 1.00 66.88 179 ASN A CA 1
ATOM 1412 C C . ASN A 1 179 ? -26.983 -12.968 16.182 1.00 66.88 179 ASN A C 1
ATOM 1414 O O . ASN A 1 179 ? -27.705 -12.677 17.132 1.00 66.88 179 ASN A O 1
ATOM 1418 N N . GLU A 1 180 ? -26.870 -14.229 15.753 1.00 65.31 180 GLU A N 1
ATOM 1419 C CA . GLU A 1 180 ? -27.525 -15.364 16.423 1.00 65.31 180 GLU A CA 1
ATOM 1420 C C . GLU A 1 180 ? -26.683 -15.928 17.584 1.00 65.31 180 GLU A C 1
ATOM 1422 O O . GLU A 1 180 ? -27.222 -16.584 18.476 1.00 65.31 180 GLU A O 1
ATOM 1427 N N . LEU A 1 181 ? -25.379 -15.628 17.620 1.00 61.44 181 LEU A N 1
ATOM 1428 C CA . LEU A 1 181 ? -24.444 -16.083 18.656 1.00 61.44 181 LEU A CA 1
ATOM 1429 C C . LEU A 1 181 ? -24.168 -15.006 19.722 1.00 61.44 181 LEU A C 1
ATOM 1431 O O . LEU A 1 181 ? -24.023 -15.340 20.898 1.00 61.44 181 LEU A O 1
ATOM 1435 N N . LYS A 1 182 ? -24.225 -13.712 19.365 1.00 55.53 182 LYS A N 1
ATOM 1436 C CA . LYS A 1 182 ? -24.024 -12.588 20.305 1.00 55.53 182 LYS A CA 1
ATOM 1437 C C . LYS A 1 182 ? -25.082 -12.485 21.416 1.00 55.53 182 LYS A C 1
ATOM 1439 O O . LYS A 1 182 ? -24.798 -11.906 22.457 1.00 55.53 182 LYS A O 1
ATOM 1444 N N . HIS A 1 183 ? -26.254 -13.122 21.295 1.00 53.03 183 HIS A N 1
ATOM 1445 C CA . HIS A 1 183 ? -27.229 -13.182 22.400 1.00 53.03 183 HIS A CA 1
ATOM 1446 C C . HIS A 1 183 ? -26.790 -14.051 23.603 1.00 53.03 183 HIS A C 1
ATOM 1448 O O . HIS A 1 183 ? -27.537 -14.145 24.578 1.00 53.03 183 HIS A O 1
ATOM 1454 N N . LYS A 1 184 ? -25.601 -14.675 23.576 1.00 50.12 184 LYS A N 1
ATOM 1455 C CA . LYS A 1 184 ? -25.069 -15.486 24.688 1.00 50.12 184 LYS A CA 1
ATOM 1456 C C . LYS A 1 184 ? -23.765 -14.987 25.323 1.00 50.12 184 LYS A C 1
ATOM 1458 O O . LYS A 1 184 ? -23.368 -15.565 26.330 1.00 50.12 184 LYS A O 1
ATOM 1463 N N . GLU A 1 185 ? -23.120 -13.949 24.791 1.00 52.94 185 GLU A N 1
ATOM 1464 C CA . GLU A 1 185 ? -21.713 -13.640 25.117 1.00 52.94 185 GLU A CA 1
ATOM 1465 C C . GLU A 1 185 ? -21.457 -12.195 25.585 1.00 52.94 185 GLU A C 1
ATOM 1467 O O . GLU A 1 185 ? -20.312 -11.769 25.685 1.00 52.94 185 GLU A O 1
ATOM 1472 N N . GLU A 1 186 ? -22.486 -11.438 25.977 1.00 49.78 186 GLU A N 1
ATOM 1473 C CA . GLU A 1 186 ? -22.282 -10.213 26.769 1.00 49.78 186 GLU A CA 1
ATOM 1474 C C . GLU A 1 186 ? -22.009 -10.571 28.240 1.00 49.78 186 GLU A C 1
ATOM 1476 O O . GLU A 1 186 ? -22.877 -10.420 29.092 1.00 49.78 186 GLU A O 1
ATOM 1481 N N . ASN A 1 187 ? -20.835 -11.128 28.539 1.00 45.78 187 ASN A N 1
ATOM 1482 C CA . ASN A 1 187 ? -20.185 -11.075 29.858 1.00 45.78 187 ASN A CA 1
ATOM 1483 C C . ASN A 1 187 ? -18.775 -11.676 29.740 1.00 45.78 187 ASN A C 1
ATOM 1485 O O . ASN A 1 187 ? -18.576 -12.857 30.027 1.00 45.78 187 ASN A O 1
ATOM 1489 N N . GLY A 1 188 ? -17.789 -10.873 29.330 1.00 29.62 188 GLY A N 1
ATOM 1490 C CA . GLY A 1 188 ? -16.387 -11.299 29.369 1.00 29.62 188 GLY A CA 1
ATOM 1491 C C . GLY A 1 188 ? -15.419 -10.481 28.516 1.00 29.62 188 GLY A C 1
ATOM 1492 O O . GLY A 1 188 ? -15.063 -10.912 27.436 1.00 29.62 188 GLY A O 1
ATOM 1493 N N . ASP A 1 189 ? -15.010 -9.333 29.056 1.00 35.66 189 ASP A N 1
ATOM 1494 C CA . ASP A 1 189 ? -13.669 -8.717 29.026 1.00 35.66 189 ASP A CA 1
ATOM 1495 C C . ASP A 1 189 ? -12.805 -8.660 27.733 1.00 35.66 189 ASP A C 1
ATOM 1497 O O . ASP A 1 189 ? -12.304 -9.663 27.241 1.00 35.66 189 ASP A O 1
ATOM 1501 N N . ASN A 1 190 ? -12.521 -7.407 27.339 1.00 38.66 190 ASN A N 1
ATOM 1502 C CA . ASN A 1 190 ? -11.336 -6.838 26.671 1.00 38.66 190 ASN A CA 1
ATOM 1503 C C . ASN A 1 190 ? -10.762 -7.467 25.388 1.00 38.66 190 ASN A C 1
ATOM 1505 O O . ASN A 1 190 ? -10.031 -8.454 25.423 1.00 38.66 190 ASN A O 1
ATOM 1509 N N . GLY A 1 191 ? -10.869 -6.702 24.298 1.00 31.14 191 GLY A N 1
ATOM 1510 C CA . GLY A 1 191 ? -9.917 -6.746 23.188 1.00 31.14 191 GLY A CA 1
ATOM 1511 C C . GLY A 1 191 ? -10.551 -6.393 21.850 1.00 31.14 191 GLY A C 1
ATOM 1512 O O . GLY A 1 191 ? -11.225 -7.230 21.273 1.00 31.14 191 GLY A O 1
ATOM 1513 N N . GLU A 1 192 ? -10.281 -5.172 21.382 1.00 34.25 192 GLU A N 1
ATOM 1514 C CA . GLU A 1 192 ? -10.437 -4.716 19.991 1.00 34.25 192 GLU A CA 1
ATOM 1515 C C . GLU A 1 192 ? -11.864 -4.798 19.415 1.00 34.25 192 GLU A C 1
ATOM 1517 O O . GLU A 1 192 ? -12.258 -5.745 18.741 1.00 34.25 192 GLU A O 1
ATOM 1522 N N . GLU A 1 193 ? -12.628 -3.722 19.636 1.00 35.28 193 GLU A N 1
ATOM 1523 C CA . GLU A 1 193 ? -13.800 -3.405 18.817 1.00 35.28 193 GLU A CA 1
ATOM 1524 C C . GLU A 1 193 ? -13.331 -3.038 17.400 1.00 35.28 193 GLU A C 1
ATOM 1526 O O . GLU A 1 193 ? -12.924 -1.907 17.118 1.00 35.28 193 GLU A O 1
ATOM 1531 N N . GLU A 1 194 ? -13.384 -4.023 16.502 1.00 37.38 194 GLU A N 1
ATOM 1532 C CA . GLU A 1 194 ? -13.692 -3.772 15.099 1.00 37.38 194 GLU A CA 1
ATOM 1533 C C . GLU A 1 194 ? -15.048 -3.048 15.044 1.00 37.38 194 GLU A C 1
ATOM 1535 O O . GLU A 1 194 ? -16.062 -3.518 15.555 1.00 37.38 194 GLU A O 1
ATOM 1540 N N . ASP A 1 195 ? -15.037 -1.837 14.489 1.00 35.88 195 ASP A N 1
ATOM 1541 C CA . ASP A 1 195 ? -16.210 -0.977 14.338 1.00 35.88 195 ASP A CA 1
ATOM 1542 C C . ASP A 1 195 ? -16.975 -1.400 13.068 1.00 35.88 195 ASP A C 1
ATOM 1544 O O . ASP A 1 195 ? -16.978 -0.719 12.037 1.00 35.88 195 ASP A O 1
ATOM 1548 N N . ASP A 1 196 ? -17.582 -2.592 13.090 1.00 40.97 196 ASP A N 1
ATOM 1549 C CA . ASP A 1 196 ? -18.527 -3.044 12.070 1.00 40.97 196 ASP A CA 1
ATOM 1550 C C . ASP A 1 196 ? -19.917 -2.428 12.278 1.00 40.97 196 ASP A C 1
ATOM 1552 O O . ASP A 1 196 ? -20.887 -3.065 12.674 1.00 40.97 196 ASP A O 1
ATOM 1556 N N . GLY A 1 197 ? -20.023 -1.161 11.880 1.00 39.41 197 GLY A N 1
ATOM 1557 C CA . GLY A 1 197 ? -21.224 -0.617 11.256 1.00 39.41 197 GLY A CA 1
ATOM 1558 C C . GLY A 1 197 ? -22.475 -0.523 12.131 1.00 39.41 197 GLY A C 1
ATOM 1559 O O . GLY A 1 197 ? -23.467 -1.199 11.862 1.00 39.41 197 GLY A O 1
ATOM 1560 N N . ASP A 1 198 ? -22.509 0.479 13.011 1.00 33.38 198 ASP A N 1
ATOM 1561 C CA . ASP A 1 198 ? -23.733 1.251 13.248 1.00 33.38 198 ASP A CA 1
ATOM 1562 C C . ASP A 1 198 ? -23.566 2.679 12.701 1.00 33.38 198 ASP A C 1
ATOM 1564 O O . ASP A 1 198 ? -23.095 3.603 13.370 1.00 33.38 198 ASP A O 1
ATOM 1568 N N . TYR A 1 199 ? -24.003 2.883 11.456 1.00 58.66 199 TYR A N 1
ATOM 1569 C CA . TYR A 1 199 ? -24.123 4.200 10.822 1.00 58.66 199 TYR A CA 1
ATOM 1570 C C . TYR A 1 199 ? -25.228 5.080 11.450 1.00 58.66 199 TYR A C 1
ATOM 1572 O O . TYR A 1 199 ? -25.885 5.841 10.735 1.00 58.66 199 TYR A O 1
ATOM 1580 N N . ASN A 1 200 ? -25.480 5.003 12.760 1.00 54.03 200 ASN A N 1
ATOM 1581 C CA . ASN A 1 200 ? -26.366 5.934 13.458 1.00 54.03 200 ASN A CA 1
ATOM 1582 C C . ASN A 1 200 ? -26.097 6.148 14.957 1.00 54.03 200 ASN A C 1
ATOM 1584 O O . ASN A 1 200 ? -26.959 6.709 15.635 1.00 54.03 200 ASN A O 1
ATOM 1588 N N . PHE A 1 201 ? -24.921 5.814 15.497 1.00 46.56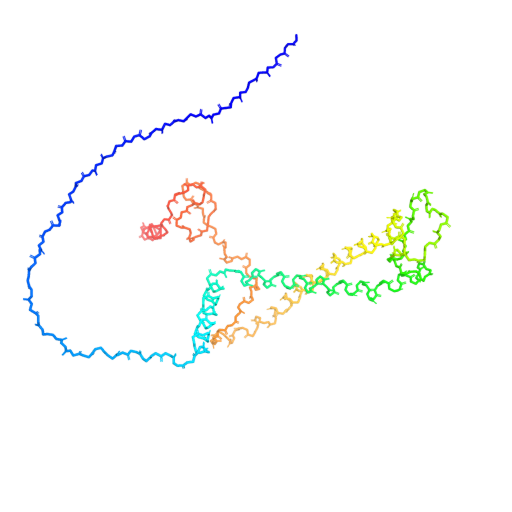 201 PHE A N 1
ATOM 1589 C CA . PHE A 1 201 ? -24.686 6.050 16.931 1.00 46.56 201 PHE A CA 1
ATOM 1590 C C . PHE A 1 201 ? -23.932 7.354 17.255 1.00 46.56 201 PHE A C 1
ATOM 1592 O O . PHE A 1 201 ? -24.262 8.040 18.226 1.00 46.56 201 PHE A O 1
ATOM 1599 N N . LEU A 1 202 ? -23.020 7.812 16.387 1.00 40.56 202 LEU A N 1
ATOM 1600 C CA . LEU A 1 202 ? -22.305 9.093 16.567 1.00 40.56 202 LEU A CA 1
ATOM 1601 C C . LEU A 1 202 ? -23.051 10.326 16.022 1.00 40.56 202 LEU A C 1
ATOM 1603 O O . LEU A 1 202 ? -22.535 11.443 16.072 1.00 40.56 202 LEU A O 1
ATOM 1607 N N . LEU A 1 203 ? -24.288 10.161 15.543 1.00 49.97 203 LEU A N 1
ATOM 1608 C CA . LEU A 1 203 ? -25.096 11.231 14.949 1.00 49.97 203 LEU A CA 1
ATOM 1609 C C . LEU A 1 203 ? -26.504 11.324 15.551 1.00 49.97 203 LEU A C 1
ATOM 1611 O O . LEU A 1 203 ? -27.470 11.590 14.838 1.00 49.97 203 LEU A O 1
ATOM 1615 N N . GLN A 1 204 ? -26.648 11.243 16.879 1.00 59.41 204 GLN A N 1
ATOM 1616 C CA . GLN A 1 204 ? -27.802 11.903 17.506 1.00 59.41 204 GLN A CA 1
ATOM 1617 C C . GLN A 1 204 ? -27.631 13.423 17.352 1.00 59.41 204 GLN A C 1
ATOM 1619 O O . GLN A 1 204 ? -27.144 14.123 18.242 1.00 59.41 204 GLN A O 1
ATOM 1624 N N . THR A 1 205 ? -27.969 13.931 16.166 1.00 66.69 205 THR A N 1
ATOM 1625 C CA . THR A 1 205 ? -27.893 15.349 15.841 1.00 66.69 205 THR A CA 1
ATOM 1626 C C . THR A 1 205 ? -29.045 16.065 16.528 1.00 66.69 205 THR A C 1
ATOM 1628 O O . THR A 1 205 ? -30.212 15.776 16.265 1.00 66.69 205 THR A O 1
ATOM 1631 N N . PHE A 1 206 ? -28.722 17.016 17.392 1.00 79.19 206 PHE A N 1
ATOM 1632 C CA . PHE A 1 206 ? -29.675 17.948 17.984 1.00 79.19 206 PHE A CA 1
ATOM 1633 C C . PHE A 1 206 ? -29.528 19.307 17.287 1.00 79.19 206 PHE A C 1
ATOM 1635 O O . PHE A 1 206 ? -28.433 19.664 16.848 1.00 79.19 206 PHE A O 1
ATOM 1642 N N . ARG A 1 207 ? -30.614 20.076 17.138 1.00 82.31 207 ARG A N 1
ATOM 1643 C CA . ARG A 1 207 ? -30.516 21.444 16.604 1.00 82.31 207 ARG A CA 1
ATOM 1644 C C . ARG A 1 207 ? -30.217 22.415 17.730 1.00 82.31 207 ARG A C 1
ATOM 1646 O O . ARG A 1 207 ? -30.962 22.476 18.699 1.00 82.31 207 ARG A O 1
ATOM 1653 N N . CYS A 1 208 ? -29.170 23.214 17.563 1.00 83.44 208 CYS A N 1
ATOM 1654 C CA . CYS A 1 208 ? -28.856 24.290 18.492 1.00 83.44 208 CYS A CA 1
ATOM 1655 C C . CYS A 1 208 ? -30.044 25.278 18.598 1.00 83.44 208 CYS A C 1
ATOM 1657 O O . CYS A 1 208 ? -30.499 25.770 17.565 1.00 83.44 208 CYS A O 1
ATOM 1659 N N . PRO A 1 209 ? -30.526 25.629 19.804 1.00 82.19 209 PRO A N 1
ATOM 1660 C CA . PRO A 1 209 ? -31.663 26.535 19.993 1.00 82.19 209 PRO A CA 1
ATOM 1661 C C . PRO A 1 209 ? -31.356 27.994 19.621 1.00 82.19 209 PRO A C 1
ATOM 1663 O O . PRO A 1 209 ? -32.278 28.764 19.380 1.00 82.19 209 PRO A O 1
ATOM 1666 N N . PHE A 1 210 ? -30.077 28.379 19.552 1.00 88.62 210 PHE A N 1
ATOM 1667 C CA . PHE A 1 210 ? -29.664 29.752 19.238 1.00 88.62 210 PHE A CA 1
ATOM 1668 C C . PHE A 1 210 ? -29.505 30.003 17.735 1.00 88.62 210 PHE A C 1
ATOM 1670 O O . PHE A 1 210 ? -29.897 31.054 17.241 1.00 88.62 210 PHE A O 1
ATOM 1677 N N . CYS A 1 211 ? -28.924 29.051 16.997 1.00 90.44 211 CYS A N 1
ATOM 1678 C CA . CYS A 1 211 ? -28.593 29.224 15.574 1.00 90.44 211 CYS A CA 1
ATOM 1679 C C . CYS A 1 211 ? -29.233 28.188 14.642 1.00 90.44 211 CYS A C 1
ATOM 1681 O O . CYS A 1 211 ? -28.946 28.182 13.447 1.00 90.44 211 CYS A O 1
ATOM 1683 N N . ASN A 1 212 ? -30.046 27.269 15.175 1.00 84.75 212 ASN A N 1
ATOM 1684 C CA . ASN A 1 212 ? -30.754 26.210 14.445 1.00 84.75 212 ASN A CA 1
ATOM 1685 C C . ASN A 1 212 ? -29.863 25.265 13.603 1.00 84.75 212 ASN A C 1
ATOM 1687 O O . ASN A 1 212 ? -30.357 24.473 12.799 1.00 84.75 212 ASN A O 1
ATOM 1691 N N . THR A 1 213 ? -28.542 25.321 13.788 1.00 85.12 213 THR A N 1
ATOM 1692 C CA . THR A 1 213 ? -27.578 24.451 13.105 1.00 85.12 213 THR A CA 1
ATOM 1693 C C . THR A 1 213 ? -27.551 23.076 13.774 1.00 85.12 213 THR A C 1
ATOM 1695 O O . THR A 1 213 ? -27.701 22.969 14.994 1.00 85.12 213 THR A O 1
ATOM 1698 N N . LYS A 1 214 ? -27.381 22.011 12.982 1.00 86.38 214 LYS A N 1
ATOM 1699 C CA . LYS A 1 214 ? -27.273 20.634 13.489 1.00 86.38 214 LYS A CA 1
ATOM 1700 C C . LYS A 1 214 ? -25.932 20.454 14.203 1.00 86.38 214 LYS A C 1
ATOM 1702 O O . LYS A 1 214 ? -24.885 20.707 13.617 1.00 86.38 214 LYS A O 1
ATOM 1707 N N . THR A 1 215 ? -25.974 20.016 15.455 1.00 81.06 215 THR A N 1
ATOM 1708 C CA . THR A 1 215 ? -24.801 19.808 16.314 1.00 81.06 215 THR A CA 1
ATOM 1709 C C . THR A 1 215 ? -24.884 18.470 17.041 1.00 81.06 215 THR A C 1
ATOM 1711 O O . THR A 1 215 ? -25.964 17.892 17.168 1.00 81.06 215 THR A O 1
ATOM 1714 N N . LEU A 1 216 ? -23.753 17.977 17.545 1.00 79.06 216 LEU A N 1
ATOM 1715 C CA . LEU A 1 216 ? -23.714 16.736 18.318 1.00 79.06 216 LEU A CA 1
ATOM 1716 C C . LEU A 1 216 ? -24.261 16.960 19.735 1.00 79.06 216 LEU A C 1
ATOM 1718 O O . LEU A 1 216 ? -24.014 17.993 20.359 1.00 79.06 216 LEU A O 1
ATOM 1722 N N . LYS A 1 217 ? -24.974 15.962 20.265 1.00 74.31 217 LYS A N 1
ATOM 1723 C CA . LYS A 1 217 ? -25.661 16.012 21.570 1.00 74.31 217 LYS A CA 1
ATOM 1724 C C . LYS A 1 217 ? -24.735 16.232 22.781 1.00 74.31 217 LYS A C 1
ATOM 1726 O O . LYS A 1 217 ? -25.215 16.627 23.836 1.00 74.31 217 LYS A O 1
ATOM 1731 N N . LYS A 1 218 ? -23.421 16.008 22.639 1.00 73.75 218 LYS A N 1
ATOM 1732 C CA . LYS A 1 218 ? -22.418 16.131 23.719 1.00 73.75 218 LYS A CA 1
ATOM 1733 C C . LYS A 1 218 ? -21.556 17.407 23.634 1.00 73.75 218 LYS A C 1
ATOM 1735 O O . LYS A 1 218 ? -20.608 17.557 24.400 1.00 73.75 218 LYS A O 1
ATOM 1740 N N . CYS A 1 219 ? -21.840 18.333 22.715 1.00 78.06 219 CYS A N 1
ATOM 1741 C CA . CYS A 1 219 ? -21.046 19.558 22.573 1.00 78.06 219 CYS A CA 1
ATOM 1742 C C . CYS A 1 219 ? -21.337 20.569 23.697 1.00 78.06 219 CYS A C 1
ATOM 1744 O O . CYS A 1 219 ? -22.474 20.997 23.855 1.00 78.06 219 CYS A O 1
ATOM 1746 N N . ILE A 1 220 ? -20.296 21.022 24.411 1.00 84.44 220 ILE A N 1
ATOM 1747 C CA . ILE A 1 220 ? -20.389 22.107 25.415 1.00 84.44 220 ILE A CA 1
ATOM 1748 C C . ILE A 1 220 ? -20.615 23.473 24.741 1.00 84.44 220 ILE A C 1
ATOM 1750 O O . ILE A 1 220 ? -21.262 24.356 25.303 1.00 84.44 220 ILE A O 1
ATOM 1754 N N . ARG A 1 221 ? -20.094 23.663 23.521 1.00 87.88 221 ARG A N 1
ATOM 1755 C CA . ARG A 1 221 ? -20.302 24.865 22.700 1.00 87.88 221 ARG A CA 1
ATOM 1756 C C . ARG A 1 221 ? -20.708 24.493 21.282 1.00 87.88 221 ARG A C 1
ATOM 1758 O O . ARG A 1 221 ? -20.207 23.518 20.726 1.00 87.88 221 ARG A O 1
ATOM 1765 N N . CYS A 1 222 ? -21.590 25.289 20.686 1.00 88.38 222 CYS A N 1
ATOM 1766 C CA . CYS A 1 222 ? -21.945 25.150 19.278 1.00 88.38 222 CYS A CA 1
ATOM 1767 C C . CYS A 1 222 ? -20.760 25.584 18.387 1.00 88.38 222 CYS A C 1
ATOM 1769 O O . CYS A 1 222 ? -20.274 26.698 18.564 1.00 88.38 222 CYS A O 1
ATOM 1771 N N . PRO A 1 223 ? -2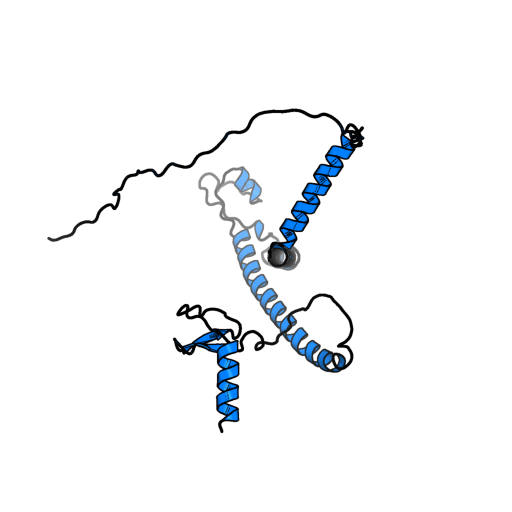0.313 24.788 17.401 1.00 85.88 223 PRO A N 1
ATOM 1772 C CA . PRO A 1 223 ? -19.226 25.183 16.498 1.00 85.88 223 PRO A CA 1
ATOM 1773 C C . PRO A 1 223 ? -19.588 26.363 15.583 1.00 85.88 223 PRO A C 1
ATOM 1775 O O . PRO A 1 223 ? -18.706 27.108 15.179 1.00 85.88 223 PRO A O 1
ATOM 1778 N N . GLN A 1 224 ? -20.877 26.560 15.281 1.00 89.44 224 GLN A N 1
ATOM 1779 C CA . GLN A 1 224 ? -21.323 27.581 14.328 1.00 89.44 224 GLN A CA 1
ATOM 1780 C C . GLN A 1 224 ? -21.544 28.955 14.970 1.00 89.44 224 GLN A C 1
ATOM 1782 O O . GLN A 1 224 ? -21.229 29.978 14.375 1.00 89.44 224 GLN A O 1
ATOM 1787 N N . CYS A 1 225 ? -22.115 28.997 16.175 1.00 91.75 225 CYS A N 1
ATOM 1788 C CA . CYS A 1 225 ? -22.456 30.256 16.847 1.00 91.75 225 CYS A CA 1
ATOM 1789 C C . CYS A 1 225 ? -21.810 30.418 18.223 1.00 91.75 225 CYS A C 1
ATOM 1791 O O . CYS A 1 225 ? -22.202 31.322 18.952 1.00 91.75 225 CYS A O 1
ATOM 1793 N N . THR A 1 226 ? -20.905 29.506 18.603 1.00 88.31 226 THR A N 1
ATOM 1794 C CA . THR A 1 226 ? -20.127 29.496 19.861 1.00 88.31 226 THR A CA 1
ATOM 1795 C C . THR A 1 226 ? -20.929 29.586 21.162 1.00 88.31 226 THR A C 1
ATOM 1797 O O . THR A 1 226 ? -20.342 29.597 22.246 1.00 88.31 226 THR A O 1
ATOM 1800 N N . SER A 1 227 ? -22.261 29.543 21.083 1.00 88.31 227 SER A N 1
ATOM 1801 C CA . SER A 1 227 ? -23.160 29.527 22.231 1.00 88.31 227 SER A CA 1
ATOM 1802 C C . SER A 1 227 ? -22.897 28.304 23.100 1.00 88.31 227 SER A C 1
ATOM 1804 O O . SER A 1 227 ? -22.712 27.195 22.586 1.00 88.31 227 SER A O 1
ATOM 1806 N N . ILE A 1 228 ? -22.927 28.498 24.413 1.00 88.12 228 ILE A N 1
ATOM 1807 C CA . ILE A 1 228 ? -22.790 27.420 25.390 1.00 88.12 228 ILE A CA 1
ATOM 1808 C C . ILE A 1 228 ? -24.098 26.624 25.412 1.00 88.12 228 ILE A C 1
ATOM 1810 O O . ILE A 1 228 ? -25.180 27.194 25.539 1.00 88.12 228 ILE A O 1
ATOM 1814 N N . LEU A 1 229 ? -23.992 25.309 25.247 1.00 82.88 229 LEU A N 1
ATOM 1815 C CA . LEU A 1 229 ? -25.115 24.379 25.240 1.00 82.88 229 LEU A CA 1
ATOM 1816 C C . LEU A 1 229 ? -25.081 23.589 26.550 1.00 82.88 229 LEU A C 1
ATOM 1818 O O . LEU A 1 229 ? -24.423 22.556 26.651 1.00 82.88 229 LEU A O 1
ATOM 1822 N N . ASP A 1 230 ? -25.760 24.101 27.577 1.00 77.06 230 ASP A N 1
ATOM 1823 C CA . ASP A 1 230 ? -25.878 23.399 28.856 1.00 77.06 230 ASP A CA 1
ATOM 1824 C C . ASP A 1 230 ? -27.024 22.381 28.807 1.00 77.06 230 ASP A C 1
ATOM 1826 O O . ASP A 1 230 ? -28.188 22.684 29.076 1.00 77.06 230 ASP A O 1
ATOM 1830 N N . TYR A 1 231 ? -26.689 21.150 28.425 1.00 71.00 231 TYR A N 1
ATOM 1831 C CA . TYR A 1 231 ? -27.654 20.064 28.263 1.00 71.00 231 TYR A CA 1
ATOM 1832 C C . TYR A 1 231 ? -28.378 19.681 29.569 1.00 71.00 231 TYR A C 1
ATOM 1834 O O . TYR A 1 231 ? -29.498 19.169 29.500 1.00 71.00 231 TYR A O 1
ATOM 1842 N N . LYS A 1 232 ? -27.790 19.941 30.751 1.00 69.25 232 LYS A N 1
ATOM 1843 C CA . LYS A 1 232 ? -28.441 19.649 32.040 1.00 69.25 232 LYS A CA 1
ATOM 1844 C C . LYS A 1 232 ? -29.620 20.585 32.267 1.00 69.25 232 LYS A C 1
ATOM 1846 O O . LYS A 1 232 ? -30.723 20.109 32.536 1.00 69.25 232 LYS A O 1
ATOM 1851 N N . ALA A 1 233 ? -29.414 21.883 32.040 1.00 69.69 233 ALA A N 1
ATOM 1852 C CA . ALA A 1 233 ? -30.462 22.893 32.158 1.00 69.69 233 ALA A CA 1
ATOM 1853 C C . ALA A 1 233 ? -31.656 22.599 31.230 1.00 69.69 233 ALA A C 1
ATOM 1855 O O . ALA A 1 233 ? -32.809 22.722 31.640 1.00 69.69 233 ALA A O 1
ATOM 1856 N N . PHE A 1 234 ? -31.402 22.135 30.001 1.00 68.12 234 PHE A N 1
ATOM 1857 C CA . PHE A 1 234 ? -32.473 21.775 29.063 1.00 68.12 234 PHE A CA 1
ATOM 1858 C C . PHE A 1 234 ? -33.276 20.539 29.498 1.00 68.12 234 PHE A C 1
ATOM 1860 O O . PHE A 1 234 ? -34.502 20.546 29.376 1.00 68.12 234 PHE A O 1
ATOM 1867 N N . SER A 1 235 ? -32.626 19.507 30.048 1.00 68.38 235 SER A N 1
ATOM 1868 C CA . SER A 1 235 ? -33.326 18.299 30.517 1.00 68.38 235 SER A CA 1
ATOM 1869 C C . SER A 1 235 ? -34.285 18.575 31.684 1.00 68.38 235 SER A C 1
ATOM 1871 O O . SER A 1 235 ? -35.385 18.023 31.732 1.00 68.38 235 SER A O 1
ATOM 1873 N N . GLU A 1 236 ? -33.917 19.491 32.584 1.00 73.06 236 GLU A N 1
ATOM 1874 C CA . GLU A 1 236 ? -34.771 19.902 33.700 1.00 73.06 236 GLU A CA 1
ATOM 1875 C C . GLU A 1 236 ? -35.972 20.734 33.239 1.00 73.06 236 GLU A C 1
ATOM 1877 O O . GLU A 1 236 ? -37.067 20.601 33.788 1.00 73.06 236 GLU A O 1
ATOM 1882 N N . ILE A 1 237 ? -35.790 21.576 32.217 1.00 70.06 237 ILE A N 1
ATOM 1883 C CA . ILE A 1 237 ? -36.873 22.379 31.640 1.00 70.06 237 ILE A CA 1
ATOM 1884 C C . ILE A 1 237 ? -37.890 21.477 30.927 1.00 70.06 237 ILE A C 1
ATOM 1886 O O . ILE A 1 237 ? -39.090 21.647 31.138 1.00 70.06 237 ILE A O 1
ATOM 1890 N N . GLU A 1 238 ? -37.452 20.480 30.148 1.00 69.12 238 GLU A N 1
ATOM 1891 C CA . GLU A 1 238 ? -38.379 19.519 29.527 1.00 69.12 238 GLU A CA 1
ATOM 1892 C C . GLU A 1 238 ? -39.155 18.693 30.561 1.00 69.12 238 GLU A C 1
ATOM 1894 O O . GLU A 1 238 ? -40.357 18.475 30.392 1.00 69.12 238 GLU A O 1
ATOM 1899 N N . LEU A 1 239 ? -38.503 18.271 31.650 1.00 72.38 239 LEU A N 1
ATOM 1900 C CA . LEU A 1 239 ? -39.167 17.585 32.762 1.00 72.38 239 LEU A CA 1
ATOM 1901 C C . LEU A 1 239 ? -40.215 18.477 33.433 1.00 72.38 239 LEU A C 1
ATOM 1903 O O . LEU A 1 239 ? -41.332 18.030 33.682 1.00 72.38 239 LEU A O 1
ATOM 1907 N N . LYS A 1 240 ? -39.895 19.753 33.675 1.00 76.88 240 LYS A N 1
ATOM 1908 C CA . LYS A 1 240 ? -40.849 20.716 34.244 1.00 76.88 240 LYS A CA 1
ATOM 1909 C C . LYS A 1 240 ? -42.043 20.962 33.321 1.00 76.88 240 LYS A C 1
ATOM 1911 O O . LYS A 1 240 ? -43.161 21.028 33.813 1.00 76.88 240 LYS A O 1
ATOM 1916 N N . ILE A 1 241 ? -41.836 21.043 32.005 1.00 77.12 241 ILE A N 1
ATOM 1917 C CA . ILE A 1 241 ? -42.922 21.218 31.026 1.00 77.12 241 ILE A CA 1
ATOM 1918 C C . ILE A 1 241 ? -43.802 19.963 30.935 1.00 77.12 241 ILE A C 1
ATOM 1920 O O . ILE A 1 241 ? -45.020 20.091 30.848 1.00 77.12 241 ILE A O 1
ATOM 1924 N N . LYS A 1 242 ? -43.216 18.757 30.978 1.00 73.62 242 LYS A N 1
ATOM 1925 C CA . LYS A 1 242 ? -43.982 17.497 30.992 1.00 73.62 242 LYS A CA 1
ATOM 1926 C C . LYS A 1 242 ? -44.784 17.308 32.275 1.00 73.62 242 LYS A C 1
ATOM 1928 O O . LYS A 1 242 ? -45.900 16.825 32.198 1.00 73.62 242 LYS A O 1
ATOM 1933 N N . ASN A 1 243 ? -44.233 17.700 33.421 1.00 76.62 243 ASN A N 1
ATOM 1934 C CA . ASN A 1 243 ? -44.916 17.591 34.712 1.00 76.62 243 ASN A CA 1
ATOM 1935 C C . ASN A 1 243 ? -45.959 18.699 34.939 1.00 76.62 243 ASN A C 1
ATOM 1937 O O . ASN A 1 243 ? -46.783 18.582 35.840 1.00 76.62 243 ASN A O 1
ATOM 1941 N N . ALA A 1 244 ? -45.910 19.782 34.159 1.00 74.00 244 ALA A N 1
ATOM 1942 C CA . ALA A 1 244 ? -46.883 20.875 34.197 1.00 74.00 244 ALA A CA 1
ATOM 1943 C C . ALA A 1 244 ? -48.071 20.671 33.236 1.00 74.00 244 ALA A C 1
ATOM 1945 O O . ALA A 1 244 ? -48.904 21.569 33.105 1.00 74.00 244 ALA A O 1
ATOM 1946 N N . LYS A 1 245 ? -48.131 19.528 32.545 1.00 59.09 245 LYS A N 1
ATOM 1947 C CA . LYS A 1 245 ? -49.180 19.151 31.596 1.00 59.09 245 LYS A CA 1
ATOM 1948 C C . LYS A 1 245 ? -49.968 17.966 32.133 1.00 59.09 245 LYS A C 1
ATOM 1950 O O . LYS A 1 245 ? -51.195 17.963 31.909 1.00 59.09 245 LYS A O 1
#

pLDDT: mean 70.69, std 18.66, range [29.62, 95.38]

Foldseek 3Di:
DDDDDDDDDDDDDDDDDDDDDDDDDDDDDDDDDDDDPDDDDDDDDDDDPVVVVVVVVVVVVVVVVVVVVVDPVVVVVVVVVVVVVLLVVLVCCLQPPVQQVVCVVVPVHGLQQDKDFPAPVCNPDDDRGPVVCVVVVTDIDRVSVVVSVVVSVVSVVVVVVVVVVVVVVCLVVVCVVVVVVVVVPPPDDDDDPPPPDDPPDQQPWDQDPPPRDTDTPPDQADPPPRDGDPNVVVVVVVVVVVVVD